Protein AF-A0A085LSE1-F1 (afdb_monomer)

pLDDT: mean 92.14, std 10.04, range [37.41, 98.69]

Secondary structure (DSSP, 8-state):
---HHHHHHHHSPPSEEEEEE-TTT--HHHHHHHHHHHHHHHHTTSSSPPPPEEE-SS-TTEEEEE-B-PPP-PPPSSEEEE-HHHHHHHTTT--B-GGGEEEESS---TT-EEEEEEESSS-PPTTB-S---SSEEEEEEEEESS-HHHHHSS--S-----S-SEEEEEESSB----TTTSTTTEEE--HHHHHHHHHH---TT-EEEEET-TT-HHHHHHHHHTTT-SEEEEEES-HHHHHHHHHHHHHHT-SSEEEEE--GGGHHHH--TTS-TT-EEEEEEE-----TT-SS---PPPHHHHHHHHHHHHHH----EEEEEEEEEE-S---TTTTHHHHHHHHHH-TT------

Sequence (358 aa):
MPSSNCSCIMKMPPLYSTIRVNTLKLNMMEAKQRMEDILAKAYETRDHVVPAVSFHDKLKDVLVISGSGPFDLEKQPVEVYVDIKCGKSVLRGADVYPSGLIGSSRSFHEGQNVSVFVDLDRSCRLGWKKLYTGRKMFLGNGVCGVNRNDIFRAAPKQKTYDSPGVRMTACVWNQPKLYGLIEDWGFPQNLPSILCGHVLSPQPGECILDLCAAPGGKSTHIACLMGDEGRVISVDDSLSRITQLRQNIAKLSLKSVEVFRADVVNLATRGPPSFPRSGFDRVLLDAPCSGLGQRPLLFKPDEKTVSSFPSLQKKLFRSLLKPNGVLVYSTCTLNVAENEGLINWALKEYPELALVEQ

Radius of gyration: 22.07 Å; Cα contacts (8 Å, |Δi|>4): 712; chains: 1; bounding box: 55×46×60 Å

Structure (mmCIF, N/CA/C/O backbone):
data_AF-A0A085LSE1-F1
#
_entry.id   AF-A0A085LSE1-F1
#
loop_
_atom_site.group_PDB
_atom_site.id
_atom_site.type_symbol
_atom_site.label_atom_id
_atom_site.label_alt_id
_atom_site.label_comp_id
_atom_site.label_asym_id
_atom_site.label_entity_id
_atom_site.label_seq_id
_atom_site.pdbx_PDB_ins_code
_atom_site.Cartn_x
_atom_site.Cartn_y
_atom_site.Cartn_z
_atom_site.occupancy
_atom_site.B_iso_or_equiv
_atom_site.auth_seq_id
_atom_site.auth_comp_id
_atom_site.auth_asym_id
_atom_site.auth_atom_id
_atom_site.pdbx_PDB_model_num
ATOM 1 N N . MET A 1 1 ? -14.232 25.096 -8.999 1.00 42.50 1 MET A N 1
ATOM 2 C CA . MET A 1 1 ? -15.000 24.050 -8.285 1.00 42.50 1 MET A CA 1
ATOM 3 C C . MET A 1 1 ? -14.870 22.767 -9.091 1.00 42.50 1 MET A C 1
ATOM 5 O O . MET A 1 1 ? -15.249 22.793 -10.252 1.00 42.50 1 MET A O 1
ATOM 9 N N . PRO A 1 2 ? -14.121 21.777 -8.573 1.00 37.41 2 PRO A N 1
ATOM 10 C CA . PRO A 1 2 ? -14.705 20.662 -7.820 1.00 37.41 2 PRO A CA 1
ATOM 11 C C . PRO A 1 2 ? -13.888 20.387 -6.541 1.00 37.41 2 PRO A C 1
ATOM 13 O O . PRO A 1 2 ? -13.087 19.462 -6.475 1.00 37.41 2 PRO A O 1
ATOM 16 N N . SER A 1 3 ? -14.018 21.234 -5.518 1.00 40.66 3 SER A N 1
ATOM 17 C CA . SER A 1 3 ? -13.143 21.181 -4.331 1.00 40.66 3 SER A CA 1
ATOM 18 C C . SER A 1 3 ? -13.807 20.619 -3.068 1.00 40.66 3 SER A C 1
ATOM 20 O O . SER A 1 3 ? -13.094 20.259 -2.131 1.00 40.66 3 SER A O 1
ATOM 22 N N . SER A 1 4 ? -15.137 20.472 -3.027 1.00 46.19 4 SER A N 1
ATOM 23 C CA . SER A 1 4 ? -15.846 19.930 -1.855 1.00 46.19 4 SER A CA 1
ATOM 24 C C . SER A 1 4 ? -15.864 18.394 -1.814 1.00 46.19 4 SER A C 1
ATOM 26 O O . SER A 1 4 ? -15.582 17.815 -0.767 1.00 46.19 4 SER A O 1
ATOM 28 N N . ASN A 1 5 ? -16.096 17.714 -2.944 1.00 60.22 5 ASN A N 1
ATOM 29 C CA . ASN A 1 5 ? -16.265 16.251 -2.962 1.00 60.22 5 ASN A CA 1
ATOM 30 C C . ASN A 1 5 ? -14.955 15.468 -2.801 1.00 60.22 5 ASN A C 1
ATOM 32 O O . ASN A 1 5 ? -14.913 14.480 -2.066 1.00 60.22 5 ASN A O 1
ATOM 36 N N . CYS A 1 6 ? -13.865 15.917 -3.431 1.00 61.81 6 CYS A N 1
ATOM 37 C CA . CYS A 1 6 ? -12.602 15.175 -3.405 1.00 61.81 6 CYS A CA 1
ATOM 38 C C . CYS A 1 6 ? -12.017 15.116 -1.981 1.00 61.81 6 CYS A C 1
ATOM 40 O O . CYS A 1 6 ? -11.635 14.055 -1.495 1.00 61.81 6 CYS A O 1
ATOM 42 N N . SER A 1 7 ? -12.061 16.233 -1.244 1.00 73.38 7 SER A N 1
ATOM 43 C CA . SER A 1 7 ? -11.570 16.315 0.141 1.00 73.38 7 SER A CA 1
ATOM 44 C C . SER A 1 7 ? -12.292 15.353 1.098 1.00 73.38 7 SER A C 1
ATOM 46 O O . SER A 1 7 ? -11.663 14.781 1.990 1.00 73.38 7 SER A O 1
ATOM 48 N N . CYS A 1 8 ? -13.599 15.144 0.909 1.00 79.81 8 CYS A N 1
ATOM 49 C CA . CYS A 1 8 ? -14.386 14.208 1.713 1.00 79.81 8 CYS A CA 1
ATOM 50 C C . CYS A 1 8 ? -14.048 12.748 1.385 1.00 79.81 8 CYS A C 1
ATOM 52 O O . CYS A 1 8 ? -13.785 11.972 2.303 1.00 79.81 8 CYS A O 1
ATOM 54 N N . ILE A 1 9 ? -13.960 12.395 0.098 1.00 87.00 9 ILE A N 1
ATOM 55 C CA . ILE A 1 9 ? -13.604 11.038 -0.358 1.00 87.00 9 ILE A CA 1
ATOM 56 C C . ILE A 1 9 ? -12.211 10.635 0.132 1.00 87.00 9 ILE A C 1
ATOM 58 O O . ILE A 1 9 ? -11.995 9.488 0.527 1.00 87.00 9 ILE A O 1
ATOM 62 N N . MET A 1 10 ? -11.265 11.578 0.157 1.00 90.31 10 MET A N 1
ATOM 63 C CA . MET A 1 10 ? -9.903 11.302 0.606 1.00 90.31 10 MET A CA 1
ATOM 64 C C . MET A 1 10 ? -9.841 10.851 2.065 1.00 90.31 10 MET A C 1
ATOM 66 O O . MET A 1 10 ? -8.993 10.030 2.399 1.00 90.31 10 MET A O 1
ATOM 70 N N . LYS A 1 11 ? -10.741 11.329 2.932 1.00 89.75 11 LYS A N 1
ATOM 71 C CA . LYS A 1 11 ? -10.801 10.923 4.348 1.00 89.75 11 LYS A CA 1
ATOM 72 C C . LYS A 1 11 ? -11.357 9.512 4.543 1.00 89.75 11 LYS A C 1
ATOM 74 O O . LYS A 1 11 ? -11.137 8.923 5.597 1.00 89.75 11 LYS A O 1
ATOM 79 N N . MET A 1 12 ? -12.057 8.978 3.546 1.00 92.69 12 MET A N 1
ATOM 80 C CA . MET A 1 12 ? -12.670 7.654 3.590 1.00 92.69 12 MET A CA 1
ATOM 81 C C . MET A 1 12 ? -11.679 6.587 3.103 1.00 92.69 12 MET A C 1
ATOM 83 O O . MET A 1 12 ? -10.896 6.850 2.176 1.00 92.69 12 MET A O 1
ATOM 87 N N . PRO A 1 13 ? -11.701 5.370 3.679 1.00 95.12 13 PRO A N 1
ATOM 88 C CA . PRO A 1 13 ? -10.951 4.261 3.109 1.00 95.12 13 PRO A CA 1
ATOM 89 C C . PRO A 1 13 ? -11.461 3.946 1.689 1.00 95.12 13 PRO A C 1
ATOM 91 O O . PRO A 1 13 ? -12.589 4.301 1.332 1.00 95.12 13 PRO A O 1
ATOM 94 N N . PRO A 1 14 ? -10.642 3.324 0.829 1.00 94.81 14 PRO A N 1
ATOM 95 C CA . PRO A 1 14 ? -11.137 2.733 -0.408 1.00 94.81 14 PRO A CA 1
ATOM 96 C C . PRO A 1 14 ? -12.217 1.693 -0.107 1.00 94.81 14 PRO A C 1
ATOM 98 O O . PRO A 1 14 ? -12.082 0.938 0.851 1.00 94.81 14 PRO A O 1
ATOM 101 N N . LEU A 1 15 ? -13.263 1.641 -0.934 1.00 93.75 15 LEU A N 1
ATOM 102 C CA . LEU A 1 15 ? -14.303 0.617 -0.803 1.00 93.75 15 LEU A CA 1
ATOM 103 C C . LEU A 1 15 ? -13.760 -0.777 -1.100 1.00 93.75 15 LEU A C 1
ATOM 105 O O . LEU A 1 15 ? -14.212 -1.734 -0.495 1.00 93.75 15 LEU A O 1
ATOM 109 N N . TYR A 1 16 ? -12.764 -0.886 -1.974 1.00 96.25 16 TYR A N 1
ATOM 110 C CA . TYR A 1 16 ? -12.151 -2.155 -2.331 1.00 96.25 16 TYR A CA 1
ATOM 111 C C . TYR A 1 16 ? -10.753 -2.257 -1.739 1.00 96.25 16 TYR A C 1
ATOM 113 O O . TYR A 1 16 ? -9.917 -1.365 -1.918 1.00 96.25 16 TYR A O 1
ATOM 121 N N . SER A 1 17 ? -10.505 -3.365 -1.055 1.00 96.62 17 SER A N 1
ATOM 122 C CA . SER A 1 17 ? -9.170 -3.775 -0.642 1.00 96.62 17 SER A CA 1
ATOM 123 C C . SER A 1 17 ? -8.636 -4.802 -1.631 1.00 96.62 17 SER A C 1
ATOM 125 O O . SER A 1 17 ? -9.382 -5.648 -2.116 1.00 96.62 17 SER A O 1
ATOM 127 N N . THR A 1 18 ? -7.348 -4.723 -1.948 1.00 97.50 18 THR A N 1
ATOM 128 C CA . THR A 1 18 ? -6.723 -5.587 -2.953 1.00 97.50 18 THR A CA 1
ATOM 129 C C . THR A 1 18 ? -5.555 -6.363 -2.369 1.00 97.50 18 THR A C 1
ATOM 131 O O . THR A 1 18 ? -4.763 -5.837 -1.580 1.00 97.50 18 THR A O 1
ATOM 134 N N . ILE A 1 19 ? -5.458 -7.623 -2.776 1.00 97.25 19 ILE A N 1
ATOM 135 C CA . ILE A 1 19 ? -4.360 -8.526 -2.447 1.00 97.25 19 ILE A CA 1
ATOM 136 C C . ILE A 1 19 ? -3.669 -8.883 -3.749 1.00 97.25 19 ILE A C 1
ATOM 138 O O . ILE A 1 19 ? -4.320 -9.319 -4.698 1.00 97.25 19 ILE A O 1
ATOM 142 N N . ARG A 1 20 ? -2.347 -8.740 -3.767 1.00 97.50 20 ARG A N 1
ATOM 143 C CA . ARG A 1 20 ? -1.514 -9.369 -4.782 1.00 97.50 20 ARG A CA 1
ATOM 144 C C . ARG A 1 20 ? -1.196 -10.793 -4.342 1.00 97.50 20 ARG A C 1
ATOM 146 O O . ARG A 1 20 ? -0.626 -10.981 -3.269 1.00 97.50 20 ARG A O 1
ATOM 153 N N . VAL A 1 21 ? -1.542 -11.776 -5.160 1.00 97.62 21 VAL A N 1
ATOM 154 C CA . VAL A 1 21 ? -1.252 -13.190 -4.903 1.00 97.62 21 VAL A CA 1
ATOM 155 C C . VAL A 1 21 ? 0.165 -13.512 -5.376 1.00 97.62 21 VAL A C 1
ATOM 157 O O . VAL A 1 21 ? 0.586 -13.084 -6.449 1.00 97.62 21 VAL A O 1
ATOM 160 N N . ASN A 1 22 ? 0.921 -14.263 -4.576 1.00 95.75 22 ASN A N 1
ATOM 161 C CA . ASN A 1 22 ? 2.188 -14.840 -5.007 1.00 95.75 22 ASN A CA 1
ATOM 162 C C . ASN A 1 22 ? 1.911 -16.107 -5.824 1.00 95.75 22 ASN A C 1
ATOM 164 O O . ASN A 1 22 ? 1.867 -17.218 -5.289 1.00 95.75 22 ASN A O 1
ATOM 168 N N . THR A 1 23 ? 1.731 -15.924 -7.129 1.00 94.19 23 THR A N 1
ATOM 169 C CA . THR A 1 23 ? 1.390 -16.993 -8.078 1.00 94.19 23 THR A CA 1
ATOM 170 C C . THR A 1 23 ? 2.476 -18.062 -8.227 1.00 94.19 23 THR A C 1
ATOM 172 O O . THR A 1 23 ? 2.190 -19.129 -8.759 1.00 94.19 23 THR A O 1
ATOM 175 N N . LEU A 1 24 ? 3.688 -17.833 -7.702 1.00 94.56 24 LEU A N 1
ATOM 176 C CA . LEU A 1 24 ? 4.747 -18.849 -7.618 1.00 94.56 24 LEU A CA 1
ATOM 177 C C . LEU A 1 24 ? 4.481 -19.904 -6.535 1.00 94.56 24 LEU A C 1
ATOM 179 O O . LEU A 1 24 ? 5.072 -20.980 -6.565 1.00 94.56 24 LEU A O 1
ATOM 183 N N . LYS A 1 25 ? 3.629 -19.590 -5.551 1.00 92.50 25 LYS A N 1
ATOM 184 C CA . LYS A 1 25 ? 3.328 -20.467 -4.408 1.00 92.50 25 LYS A CA 1
ATOM 185 C C . LYS A 1 25 ? 1.905 -21.001 -4.406 1.00 92.50 25 LYS A C 1
ATOM 187 O O . LYS A 1 25 ? 1.678 -22.092 -3.892 1.00 92.50 25 LYS A O 1
ATOM 192 N N . LEU A 1 26 ? 0.952 -20.210 -4.892 1.00 95.06 26 LEU A N 1
ATOM 193 C CA . LEU A 1 26 ? -0.468 -20.511 -4.764 1.00 95.06 26 LEU A CA 1
ATOM 194 C C . LEU A 1 26 ? -1.217 -20.070 -6.019 1.00 95.06 26 LEU A C 1
ATOM 196 O O . LEU A 1 26 ? -1.050 -18.939 -6.477 1.00 95.06 26 LEU A O 1
ATOM 200 N N . ASN A 1 27 ? -2.060 -20.945 -6.568 1.00 96.62 27 ASN A N 1
ATOM 201 C CA . ASN A 1 27 ? -2.911 -20.558 -7.689 1.00 96.62 27 ASN A CA 1
ATOM 202 C C . ASN A 1 27 ? -4.076 -19.669 -7.218 1.00 96.62 27 ASN A C 1
ATOM 204 O O . ASN A 1 27 ? -4.441 -19.645 -6.042 1.00 96.62 27 ASN A O 1
ATOM 208 N N . MET A 1 28 ? -4.676 -18.930 -8.153 1.00 97.62 28 MET A N 1
ATOM 209 C CA . MET A 1 28 ? -5.692 -17.923 -7.835 1.00 97.62 28 MET A CA 1
ATOM 210 C C . MET A 1 28 ? -6.968 -18.506 -7.217 1.00 97.62 28 MET A C 1
ATOM 212 O O . MET A 1 28 ? -7.553 -17.875 -6.338 1.00 97.62 28 MET A O 1
ATOM 216 N N . MET A 1 29 ? -7.394 -19.701 -7.639 1.00 97.88 29 MET A N 1
ATOM 217 C CA . MET A 1 29 ? -8.592 -20.350 -7.095 1.00 97.88 29 MET A CA 1
ATOM 218 C C . MET A 1 29 ? -8.385 -20.747 -5.633 1.00 97.88 29 MET A C 1
ATOM 220 O O . MET A 1 29 ? -9.218 -20.436 -4.783 1.00 97.88 29 MET A O 1
ATOM 224 N N . GLU A 1 30 ? -7.242 -21.360 -5.324 1.00 97.62 30 GLU A N 1
ATOM 225 C CA . GLU A 1 30 ? -6.860 -21.696 -3.952 1.00 97.62 30 GLU A CA 1
ATOM 226 C C . GLU A 1 30 ? -6.665 -20.445 -3.090 1.00 97.62 30 GLU A C 1
ATOM 228 O O . GLU A 1 30 ? -7.113 -20.415 -1.946 1.00 97.62 30 GLU A O 1
ATOM 233 N N . ALA A 1 31 ? -6.044 -19.393 -3.632 1.00 97.69 31 ALA A N 1
ATOM 234 C CA . ALA A 1 31 ? -5.878 -18.120 -2.935 1.00 97.69 31 ALA A CA 1
ATOM 235 C C . ALA A 1 31 ? -7.226 -17.490 -2.567 1.00 97.69 31 ALA A C 1
ATOM 237 O O . ALA A 1 31 ? -7.403 -17.022 -1.441 1.00 97.69 31 ALA A O 1
ATOM 238 N N . LYS A 1 32 ? -8.193 -17.516 -3.495 1.00 98.19 32 LYS A N 1
ATOM 239 C CA . LYS A 1 32 ? -9.556 -17.045 -3.242 1.00 98.19 32 LYS A CA 1
ATOM 240 C C . LYS A 1 32 ? -10.209 -17.846 -2.115 1.00 98.19 32 LYS A C 1
ATOM 242 O O . LYS A 1 32 ? -10.663 -17.231 -1.154 1.00 98.19 32 LYS A O 1
ATOM 247 N N . GLN A 1 33 ? -10.187 -19.179 -2.195 1.00 98.06 33 GLN A N 1
ATOM 248 C CA . GLN A 1 33 ? -10.792 -20.041 -1.174 1.00 98.06 33 GLN A CA 1
ATOM 249 C C . GLN A 1 33 ? -10.176 -19.800 0.211 1.00 98.06 33 GLN A C 1
ATOM 251 O O . GLN A 1 33 ? -10.898 -19.569 1.176 1.00 98.06 33 GLN A O 1
ATOM 256 N N . ARG A 1 34 ? -8.839 -19.759 0.310 1.00 97.19 34 ARG A N 1
ATOM 257 C CA . ARG A 1 34 ? -8.156 -19.476 1.584 1.00 97.19 34 ARG A CA 1
ATOM 258 C C . ARG A 1 34 ? -8.543 -18.116 2.152 1.00 97.19 34 ARG A C 1
ATOM 260 O O . ARG A 1 34 ? -8.710 -17.984 3.362 1.00 97.19 34 ARG A O 1
ATOM 267 N N . MET A 1 35 ? -8.671 -17.099 1.301 1.00 97.31 35 MET A N 1
ATOM 268 C CA . MET A 1 35 ? -9.091 -15.776 1.749 1.00 97.31 35 MET A CA 1
ATOM 269 C C . MET A 1 35 ? -10.534 -15.785 2.261 1.00 97.31 35 MET A C 1
ATOM 271 O O . MET A 1 35 ? -10.811 -15.167 3.286 1.00 97.31 35 MET A O 1
ATOM 275 N N . GLU A 1 36 ? -11.440 -16.493 1.588 1.00 97.81 36 GLU A N 1
ATOM 276 C CA . GLU A 1 36 ? -12.826 -16.661 2.037 1.00 97.81 36 GLU A CA 1
ATOM 277 C C . GLU A 1 36 ? -12.888 -17.341 3.411 1.00 97.81 36 GLU A C 1
ATOM 279 O O . GLU A 1 36 ? -13.563 -16.827 4.303 1.00 97.81 36 GLU A O 1
ATOM 284 N N . ASP A 1 37 ? -12.101 -18.397 3.636 1.00 96.94 37 ASP A N 1
ATOM 285 C CA . ASP A 1 37 ? -12.024 -19.091 4.929 1.00 96.94 37 ASP A CA 1
ATOM 286 C C . ASP A 1 37 ? -11.463 -18.182 6.042 1.00 96.94 37 ASP A C 1
ATOM 288 O O . ASP A 1 37 ? -11.985 -18.138 7.162 1.00 96.94 37 ASP A O 1
ATOM 292 N N . ILE A 1 38 ? -10.412 -17.407 5.736 1.00 95.69 38 ILE A N 1
ATOM 293 C CA . ILE A 1 38 ? -9.827 -16.425 6.664 1.00 95.69 38 ILE A CA 1
ATOM 294 C C . ILE A 1 38 ? -10.863 -15.365 7.053 1.00 95.69 38 ILE A C 1
ATOM 296 O O . ILE A 1 38 ? -10.966 -15.013 8.233 1.00 95.69 38 ILE A O 1
ATOM 300 N N . LEU A 1 39 ? -11.622 -14.843 6.084 1.00 95.88 39 LEU A N 1
ATOM 301 C CA . LEU A 1 39 ? -12.662 -13.852 6.349 1.00 95.88 39 LEU A CA 1
ATOM 302 C C . LEU A 1 39 ? -13.813 -14.459 7.148 1.00 95.88 39 LEU A C 1
ATOM 304 O O . LEU A 1 39 ? -14.215 -13.854 8.135 1.00 95.88 39 LEU A O 1
ATOM 308 N N . ALA A 1 40 ? -14.293 -15.654 6.800 1.00 95.88 40 ALA A N 1
ATOM 309 C CA . ALA A 1 40 ? -15.357 -16.323 7.546 1.00 95.88 40 ALA A CA 1
ATOM 310 C C . ALA A 1 40 ? -15.004 -16.426 9.039 1.00 95.88 40 ALA A C 1
ATOM 312 O O . ALA A 1 40 ? -15.763 -15.962 9.890 1.00 95.88 40 ALA A O 1
ATOM 313 N N . LYS A 1 41 ? -13.788 -16.894 9.350 1.00 94.25 41 LYS A N 1
ATOM 314 C CA . LYS A 1 41 ? -13.295 -16.998 10.729 1.00 94.25 41 LYS A CA 1
ATOM 315 C C . LYS A 1 41 ? -13.119 -15.639 11.409 1.00 94.25 41 LYS A C 1
ATOM 317 O O . LYS A 1 41 ? -13.476 -15.464 12.571 1.00 94.25 41 LYS A O 1
ATOM 322 N N . ALA A 1 42 ? -12.543 -14.655 10.717 1.00 90.94 42 ALA A N 1
ATOM 323 C CA . ALA A 1 42 ? -12.333 -13.326 11.294 1.00 90.94 42 ALA A CA 1
ATOM 324 C C . ALA A 1 42 ? -13.660 -12.639 11.668 1.00 90.94 42 ALA A C 1
ATOM 326 O O . ALA A 1 42 ? -13.706 -11.867 12.632 1.00 90.94 42 ALA A O 1
ATOM 327 N N . TYR A 1 43 ? -14.727 -12.932 10.923 1.00 94.06 43 TYR A N 1
ATOM 328 C CA . TYR A 1 43 ? -16.041 -12.324 11.090 1.00 94.06 43 TYR A CA 1
ATOM 329 C C . TYR A 1 43 ? -16.945 -13.040 12.101 1.00 94.06 43 TYR A C 1
ATOM 331 O O . TYR A 1 43 ? -17.935 -12.450 12.508 1.00 94.06 43 TYR A O 1
ATOM 339 N N . GLU A 1 44 ? -16.554 -14.198 12.647 1.00 93.69 44 GLU A N 1
ATOM 340 C CA . GLU A 1 44 ? -17.216 -14.801 13.826 1.00 93.69 44 GLU A CA 1
ATOM 341 C C . GLU A 1 44 ? -17.264 -13.843 15.030 1.00 93.69 44 GLU A C 1
ATOM 343 O O . GLU A 1 44 ? -18.136 -13.936 15.889 1.00 93.69 44 GLU A O 1
ATOM 348 N N . THR A 1 45 ? -16.306 -12.913 15.098 1.00 88.19 45 THR A N 1
ATOM 349 C CA . THR A 1 45 ? -16.188 -11.919 16.177 1.00 88.19 45 THR A CA 1
ATOM 350 C C . THR A 1 45 ? -16.534 -10.495 15.738 1.00 88.19 45 THR A C 1
ATOM 352 O O . THR A 1 45 ? -16.380 -9.563 16.531 1.00 88.19 45 THR A O 1
ATOM 355 N N . ARG A 1 46 ? -16.969 -10.301 14.485 1.00 92.62 46 ARG A N 1
ATOM 356 C CA . ARG A 1 46 ? -17.340 -8.988 13.945 1.00 92.62 46 ARG A CA 1
ATOM 357 C C . ARG A 1 46 ? -18.832 -8.919 13.689 1.00 92.62 46 ARG A C 1
ATOM 359 O O . ARG A 1 46 ? -19.403 -9.790 13.053 1.00 92.62 46 ARG A O 1
ATOM 366 N N . ASP A 1 47 ? -19.426 -7.816 14.109 1.00 93.69 47 ASP A N 1
ATOM 367 C CA . ASP A 1 47 ? -20.819 -7.486 13.837 1.00 93.69 47 ASP A CA 1
ATOM 368 C C . ASP A 1 47 ? -20.938 -6.819 12.461 1.00 93.69 47 ASP A C 1
ATOM 370 O O . ASP A 1 47 ? -21.202 -5.625 12.331 1.00 93.69 47 ASP A O 1
ATOM 374 N N . HIS A 1 48 ? -20.576 -7.580 11.427 1.00 95.62 48 HIS A N 1
ATOM 375 C CA . HIS A 1 48 ? -20.539 -7.137 10.038 1.00 95.62 48 HIS A CA 1
ATOM 376 C C . HIS A 1 48 ? -20.785 -8.304 9.090 1.00 95.62 48 HIS A C 1
ATOM 378 O O . HIS A 1 48 ? -20.424 -9.443 9.372 1.00 95.62 48 HIS A O 1
ATOM 384 N N . VAL A 1 49 ? -21.317 -8.005 7.906 1.00 95.06 49 VAL A N 1
ATOM 385 C CA . VAL A 1 49 ? -21.387 -8.987 6.816 1.00 95.06 49 VAL A CA 1
ATOM 386 C C . VAL A 1 49 ? -19.977 -9.292 6.307 1.00 95.06 49 VAL A C 1
ATOM 388 O O . VAL A 1 49 ? -19.158 -8.379 6.141 1.00 95.06 49 VAL A O 1
ATOM 391 N N . VAL A 1 50 ? -19.709 -10.572 6.039 1.00 96.94 50 VAL A N 1
ATOM 392 C CA . VAL A 1 50 ? -18.443 -11.038 5.462 1.00 96.94 50 VAL A CA 1
ATOM 393 C C . VAL A 1 50 ? -18.244 -10.411 4.070 1.00 96.94 50 VAL A C 1
ATOM 395 O O . VAL A 1 50 ? -19.115 -10.554 3.211 1.00 96.94 50 VAL A O 1
ATOM 398 N N . PRO A 1 51 ? -17.124 -9.709 3.817 1.00 96.62 51 PRO A N 1
ATOM 399 C CA . PRO A 1 51 ? -16.792 -9.156 2.510 1.00 96.62 51 PRO A CA 1
ATOM 400 C C . PRO A 1 51 ? -16.705 -10.228 1.424 1.00 96.62 51 PRO A C 1
ATOM 402 O O . PRO A 1 51 ? -16.089 -11.272 1.633 1.00 96.62 51 PRO A O 1
ATOM 405 N N . ALA A 1 52 ? -17.240 -9.939 0.238 1.00 97.38 52 ALA A N 1
ATOM 406 C CA . ALA A 1 52 ? -17.078 -10.816 -0.913 1.00 97.38 52 ALA A CA 1
ATOM 407 C C . ALA A 1 52 ? -15.644 -10.742 -1.456 1.00 97.38 52 ALA A C 1
ATOM 409 O O . ALA A 1 52 ? -15.058 -9.657 -1.545 1.00 97.38 52 ALA A O 1
ATOM 410 N N . VAL A 1 53 ? -15.103 -11.897 -1.853 1.00 98.38 53 VAL A N 1
ATOM 411 C CA . VAL A 1 53 ? -13.807 -12.023 -2.528 1.00 98.38 53 VAL A CA 1
ATOM 412 C C . VAL A 1 53 ? -14.054 -12.320 -4.003 1.00 98.38 53 VAL A C 1
ATOM 414 O O . VAL A 1 53 ? -14.799 -13.230 -4.355 1.00 98.38 53 VAL A O 1
ATOM 417 N N . SER A 1 54 ? -13.416 -11.557 -4.880 1.00 98.31 54 SER A N 1
ATOM 418 C CA . SER A 1 54 ? -13.545 -11.686 -6.332 1.00 98.31 54 SER A CA 1
ATOM 419 C C . SER A 1 54 ? -12.182 -11.585 -7.008 1.00 98.31 54 SER A C 1
ATOM 421 O O . SER A 1 54 ? -11.216 -11.095 -6.419 1.00 98.31 54 SER A O 1
ATOM 423 N N . PHE A 1 55 ? -12.092 -12.069 -8.241 1.00 98.44 55 PHE A N 1
ATOM 424 C CA . PHE A 1 55 ? -10.926 -11.835 -9.086 1.00 98.44 55 PHE A CA 1
ATOM 425 C C . PHE A 1 55 ? -11.000 -10.436 -9.684 1.00 98.44 55 PHE A C 1
ATOM 427 O O . PHE A 1 55 ? -12.086 -9.924 -9.946 1.00 98.44 55 PHE A O 1
ATOM 434 N N . HIS A 1 56 ? -9.849 -9.823 -9.922 1.00 98.19 56 HIS A N 1
ATOM 435 C CA . HIS A 1 56 ? -9.810 -8.629 -10.749 1.00 98.19 56 HIS A CA 1
ATOM 436 C C . HIS A 1 56 ? -9.983 -9.008 -12.231 1.00 98.19 56 HIS A C 1
ATOM 438 O O . HIS A 1 56 ? -9.309 -9.910 -12.718 1.00 98.19 56 HIS A O 1
ATOM 444 N N . ASP A 1 57 ? -10.800 -8.261 -12.978 1.00 95.38 57 ASP A N 1
ATOM 445 C CA . ASP A 1 57 ? -11.162 -8.607 -14.366 1.00 95.38 57 ASP A CA 1
ATOM 446 C C . ASP A 1 57 ? -9.964 -8.678 -15.330 1.00 95.38 57 ASP A C 1
ATOM 448 O O . ASP A 1 57 ? -9.915 -9.518 -16.224 1.00 95.38 57 ASP A O 1
ATOM 452 N N . LYS A 1 58 ? -8.995 -7.765 -15.167 1.00 95.88 58 LYS A N 1
ATOM 453 C CA . LYS A 1 58 ? -7.805 -7.659 -16.036 1.00 95.88 58 LYS A CA 1
ATOM 454 C C . LYS A 1 58 ? -6.504 -8.217 -15.442 1.00 95.88 58 LYS A C 1
ATOM 456 O O . LYS A 1 58 ? -5.738 -8.861 -16.154 1.00 95.88 58 LYS A O 1
ATOM 461 N N . LEU A 1 59 ? -6.218 -7.943 -14.167 1.00 96.81 59 LEU A N 1
ATOM 462 C CA . LEU A 1 59 ? -4.967 -8.339 -13.516 1.00 96.81 59 LEU A CA 1
ATOM 463 C C . LEU A 1 59 ? -5.094 -9.747 -12.927 1.00 96.81 59 LEU A C 1
ATOM 465 O O . LEU A 1 59 ? -5.822 -9.963 -11.960 1.00 96.81 59 LEU A O 1
ATOM 469 N N . LYS A 1 60 ? -4.367 -10.699 -13.515 1.00 95.81 60 LYS A N 1
ATOM 470 C CA . LYS A 1 60 ? -4.511 -12.139 -13.238 1.00 95.81 60 LYS A CA 1
ATOM 471 C C . LYS A 1 60 ? -3.988 -12.584 -11.870 1.00 95.81 60 LYS A C 1
ATOM 473 O O . LYS A 1 60 ? -4.252 -13.707 -11.469 1.00 95.81 60 LYS A O 1
ATOM 478 N N . ASP A 1 61 ? -3.252 -11.731 -11.170 1.00 97.94 61 ASP A N 1
ATOM 479 C CA . ASP A 1 61 ? -2.616 -11.989 -9.876 1.00 97.94 61 ASP A CA 1
ATOM 480 C C . ASP A 1 61 ? -3.265 -11.194 -8.727 1.00 97.94 61 ASP A C 1
ATOM 482 O O . ASP A 1 61 ? -2.666 -11.030 -7.660 1.00 97.94 61 ASP A O 1
ATOM 486 N N . VAL A 1 62 ? -4.487 -10.678 -8.927 1.00 98.56 62 VAL A N 1
ATOM 487 C CA . VAL A 1 62 ? -5.168 -9.802 -7.962 1.00 98.56 62 VAL A CA 1
ATOM 488 C C . VAL A 1 62 ? -6.498 -10.374 -7.491 1.00 98.56 62 VAL A C 1
ATOM 490 O O . VAL A 1 62 ? -7.390 -10.670 -8.287 1.00 98.56 62 VAL A O 1
ATOM 493 N N . LEU A 1 63 ? -6.651 -10.436 -6.166 1.00 98.50 63 LEU A N 1
ATOM 494 C CA . LEU A 1 63 ? -7.946 -10.587 -5.506 1.00 98.50 63 LEU A CA 1
ATOM 495 C C . LEU A 1 63 ? -8.462 -9.222 -5.048 1.00 98.50 63 LEU A C 1
ATOM 497 O O . LEU A 1 63 ? -7.714 -8.396 -4.514 1.00 98.50 63 LEU A O 1
ATOM 501 N N . VAL A 1 64 ? -9.761 -9.011 -5.228 1.00 98.38 64 VAL A N 1
ATOM 502 C CA . VAL A 1 64 ? -10.497 -7.812 -4.834 1.00 98.38 64 VAL A CA 1
ATOM 503 C C . VAL A 1 64 ? -11.506 -8.192 -3.759 1.00 98.38 64 VAL A C 1
ATOM 505 O O . VAL A 1 64 ? -12.312 -9.103 -3.943 1.00 98.38 64 VAL A O 1
ATOM 508 N N . ILE A 1 65 ? -11.467 -7.477 -2.636 1.00 97.94 65 ILE A N 1
ATOM 509 C CA . ILE A 1 65 ? -12.351 -7.688 -1.492 1.00 97.94 65 ILE A CA 1
ATOM 510 C C . ILE A 1 65 ? -13.224 -6.450 -1.303 1.00 97.94 65 ILE A C 1
ATOM 512 O O . ILE A 1 65 ? -12.706 -5.339 -1.136 1.00 97.94 65 ILE A O 1
ATOM 516 N N . SER A 1 66 ? -14.543 -6.637 -1.327 1.00 96.06 66 SER A N 1
ATOM 517 C CA . SER A 1 66 ? -15.521 -5.549 -1.226 1.00 96.06 66 SER A CA 1
ATOM 518 C C . SER A 1 66 ? -15.764 -5.139 0.227 1.00 96.06 66 SER A C 1
ATOM 520 O O . SER A 1 66 ? -16.416 -5.852 0.989 1.00 96.06 66 SER A O 1
ATOM 522 N N . GLY A 1 67 ? -15.282 -3.969 0.620 1.00 95.06 67 GLY A N 1
ATOM 523 C CA . GLY A 1 67 ? -15.673 -3.335 1.871 1.00 95.06 67 GLY A CA 1
ATOM 524 C C . GLY A 1 67 ? -17.030 -2.632 1.779 1.00 95.06 67 GLY A C 1
ATOM 525 O O . GLY A 1 67 ? -17.572 -2.407 0.698 1.00 95.06 67 GLY A O 1
ATOM 526 N N . SER A 1 68 ? -17.578 -2.264 2.935 1.00 95.94 68 SER A N 1
ATOM 527 C CA . SER A 1 68 ? -18.882 -1.596 3.057 1.00 95.94 68 SER A CA 1
ATOM 528 C C . SER A 1 68 ? -18.879 -0.500 4.130 1.00 95.94 68 SER A C 1
ATOM 530 O O . SER A 1 68 ? -17.921 -0.359 4.897 1.00 95.94 68 SER A O 1
ATOM 532 N N . GLY A 1 69 ? -19.934 0.315 4.148 1.00 93.81 69 GLY A N 1
ATOM 533 C CA . GLY A 1 69 ? -20.099 1.468 5.035 1.00 93.81 69 GLY A CA 1
ATOM 534 C C . GLY A 1 69 ? -20.304 2.787 4.269 1.00 93.81 69 GLY A C 1
ATOM 535 O O . GLY A 1 69 ? -20.340 2.783 3.036 1.00 93.81 69 GLY A O 1
ATOM 536 N N . PRO A 1 70 ? -20.431 3.922 4.977 1.00 95.62 70 PRO A N 1
ATOM 537 C CA . PRO A 1 70 ? -20.321 4.040 6.426 1.00 95.62 70 PRO A CA 1
ATOM 538 C C . PRO A 1 70 ? -21.563 3.487 7.144 1.00 95.62 70 PRO A C 1
ATOM 540 O O . PRO A 1 70 ? -22.681 3.678 6.676 1.00 95.62 70 PRO A O 1
ATOM 543 N N . PHE A 1 71 ? -21.367 2.827 8.284 1.00 96.56 71 PHE A N 1
ATOM 544 C CA . PHE A 1 71 ? -22.444 2.370 9.165 1.00 96.56 71 PHE A CA 1
ATOM 545 C C . PHE A 1 71 ? -22.694 3.384 10.282 1.00 96.56 71 PHE A C 1
ATOM 547 O O . PHE A 1 71 ? -21.741 3.940 10.839 1.00 96.56 71 PHE A O 1
ATOM 554 N N . ASP A 1 72 ? -23.965 3.602 10.620 1.00 96.25 72 ASP A N 1
ATOM 555 C CA . ASP A 1 72 ? -24.348 4.348 11.817 1.00 96.25 72 ASP A CA 1
ATOM 556 C C . ASP A 1 72 ? -24.397 3.383 13.004 1.00 96.25 72 ASP A C 1
ATOM 558 O O . ASP A 1 72 ? -25.124 2.392 12.974 1.00 96.25 72 ASP A O 1
ATOM 562 N N . LEU A 1 73 ? -23.559 3.624 14.012 1.00 97.12 73 LEU A N 1
ATOM 563 C CA . LEU A 1 73 ? -23.372 2.718 15.145 1.00 97.12 73 LEU A CA 1
ATOM 564 C C . LEU A 1 73 ? -23.571 3.479 16.451 1.00 97.12 73 LEU A C 1
ATOM 566 O O . LEU A 1 73 ? -23.024 4.572 16.644 1.00 97.12 73 LEU A O 1
ATOM 570 N N . GLU A 1 74 ? -24.281 2.857 17.388 1.00 97.44 74 GLU A N 1
ATOM 571 C CA . GLU A 1 74 ? -24.453 3.404 18.727 1.00 97.44 74 GLU A CA 1
ATOM 572 C C . GLU A 1 74 ? -23.122 3.395 19.492 1.00 97.44 74 GLU A C 1
ATOM 574 O O . GLU A 1 74 ? -22.402 2.393 19.544 1.00 97.44 74 GLU A O 1
ATOM 579 N N . LYS A 1 75 ? -22.765 4.538 20.082 1.00 98.00 75 LYS A N 1
ATOM 580 C CA . LYS A 1 75 ? -21.502 4.704 20.810 1.00 98.00 75 LYS A CA 1
ATOM 581 C C . LYS A 1 75 ? -21.615 4.162 22.229 1.00 98.00 75 LYS A C 1
ATOM 583 O O . LYS A 1 75 ? -22.619 4.340 22.907 1.00 98.00 75 LYS A O 1
ATOM 588 N N . GLN A 1 76 ? -20.523 3.590 22.705 1.00 97.50 76 GLN A N 1
ATOM 589 C CA . GLN A 1 76 ? -20.365 3.107 24.065 1.00 97.50 76 GLN A CA 1
ATOM 590 C C . GLN A 1 76 ? -20.015 4.260 25.026 1.00 97.50 76 GLN A C 1
ATOM 592 O O . GLN A 1 76 ? -19.355 5.223 24.626 1.00 97.50 76 GLN A O 1
ATOM 597 N N . PRO A 1 77 ? -20.368 4.156 26.323 1.00 95.56 77 PRO A N 1
ATOM 598 C CA . PRO A 1 77 ? -20.081 5.202 27.313 1.00 95.56 77 PRO A CA 1
ATOM 599 C C . PRO A 1 77 ? -18.587 5.472 27.547 1.00 95.56 77 PRO A C 1
ATOM 601 O O . PRO A 1 77 ? -18.205 6.548 28.019 1.00 95.56 77 PRO A O 1
ATOM 604 N N . VAL A 1 78 ? -17.733 4.481 27.276 1.00 97.50 78 VAL A N 1
ATOM 605 C CA . VAL A 1 78 ? -16.279 4.597 27.415 1.00 97.50 78 VAL A CA 1
ATOM 606 C C . VAL A 1 78 ? -15.652 4.779 26.043 1.00 97.50 78 VAL A C 1
ATOM 608 O O . VAL A 1 78 ? -15.793 3.938 25.158 1.00 97.50 78 VAL A O 1
ATOM 611 N N . GLU A 1 79 ? -14.921 5.881 25.891 1.00 97.81 79 GLU A N 1
ATOM 612 C CA . GLU A 1 79 ? -14.201 6.209 24.670 1.00 97.81 79 GLU A CA 1
ATOM 613 C C . GLU A 1 79 ? -12.718 5.895 24.842 1.00 97.81 79 GLU A C 1
ATOM 615 O O . GLU A 1 79 ? -12.126 6.204 25.879 1.00 97.81 79 GLU A O 1
ATOM 620 N N . VAL A 1 80 ? -12.104 5.346 23.804 1.00 97.81 80 VAL A N 1
ATOM 621 C CA . VAL A 1 80 ? -10.671 5.092 23.700 1.00 97.81 80 VAL A CA 1
ATOM 622 C C . VAL A 1 80 ? -10.112 5.911 22.542 1.00 97.81 80 VAL A C 1
ATOM 624 O O . VAL A 1 80 ? -10.705 5.956 21.467 1.00 97.81 80 VAL A O 1
ATOM 627 N N . TYR A 1 81 ? -8.971 6.563 22.758 1.00 97.69 81 TYR A N 1
ATOM 628 C CA . TYR A 1 81 ? -8.343 7.453 21.783 1.00 97.69 81 TYR A CA 1
ATOM 629 C C . TYR A 1 81 ? -7.080 6.830 21.205 1.00 97.69 81 TYR A C 1
ATOM 631 O O . TYR A 1 81 ? -6.212 6.367 21.952 1.00 97.69 81 TYR A O 1
ATOM 639 N N . VAL A 1 82 ? -6.962 6.882 19.882 1.00 97.44 82 VAL A N 1
ATOM 640 C CA . VAL A 1 82 ? -5.808 6.385 19.129 1.00 97.44 82 VAL A CA 1
ATOM 641 C C . VAL A 1 82 ? -5.147 7.490 18.319 1.00 97.44 82 VAL A C 1
ATOM 643 O O . VAL A 1 82 ? -5.773 8.503 17.996 1.00 97.44 82 VAL A O 1
ATOM 646 N N . ASP A 1 83 ? -3.879 7.289 17.967 1.00 95.06 83 ASP A N 1
ATOM 647 C CA . ASP A 1 83 ? -3.170 8.209 17.079 1.00 95.06 83 ASP A CA 1
ATOM 648 C C . ASP A 1 83 ? -3.655 8.111 15.623 1.00 95.06 83 ASP A C 1
ATOM 650 O O . ASP A 1 83 ? -4.396 7.207 15.227 1.00 95.06 83 ASP A O 1
ATOM 654 N N . ILE A 1 84 ? -3.215 9.060 14.794 1.00 94.56 84 ILE A N 1
ATOM 655 C CA . ILE A 1 84 ? -3.583 9.123 13.374 1.00 94.56 84 ILE A CA 1
ATOM 656 C C . ILE A 1 84 ? -3.127 7.881 12.599 1.00 94.56 84 ILE A C 1
ATOM 658 O O . ILE A 1 84 ? -3.824 7.447 11.681 1.00 94.56 84 ILE A O 1
ATOM 662 N N . LYS A 1 85 ? -1.968 7.304 12.934 1.00 93.94 85 LYS A N 1
ATOM 663 C CA . LYS A 1 85 ? -1.422 6.136 12.232 1.00 93.94 85 LYS A CA 1
ATOM 664 C C . LYS A 1 85 ? -2.279 4.904 12.518 1.00 93.94 85 LYS A C 1
ATOM 666 O O . LYS A 1 85 ? -2.696 4.227 11.583 1.00 93.94 85 LYS A O 1
ATOM 671 N N . CYS A 1 86 ? -2.600 4.665 13.783 1.00 95.88 86 CYS A N 1
ATOM 672 C CA . CYS A 1 86 ? -3.508 3.624 14.233 1.00 95.88 86 CYS A CA 1
ATOM 673 C C . CYS A 1 86 ? -4.914 3.834 13.663 1.00 95.88 86 CYS A C 1
ATOM 675 O O . CYS A 1 86 ? -5.499 2.894 13.133 1.00 95.88 86 CYS A O 1
ATOM 677 N N . GLY A 1 87 ? -5.433 5.065 13.684 1.00 96.75 87 GLY A N 1
ATOM 678 C CA . GLY A 1 87 ? -6.738 5.387 13.107 1.00 96.75 87 GLY A CA 1
ATOM 679 C C . GLY A 1 87 ? -6.832 5.034 11.620 1.00 96.75 87 GLY A C 1
ATOM 680 O O . GLY A 1 87 ? -7.816 4.434 11.190 1.00 96.75 87 GLY A O 1
ATOM 681 N N . LYS A 1 88 ? -5.780 5.317 10.837 1.00 95.88 88 LYS A N 1
ATOM 682 C CA . LYS A 1 88 ? -5.693 4.887 9.430 1.00 95.88 88 LYS A CA 1
ATOM 683 C C . LYS A 1 88 ? -5.710 3.363 9.285 1.00 95.88 88 LYS A C 1
ATOM 685 O O . LYS A 1 88 ? -6.393 2.866 8.394 1.00 95.88 88 LYS A O 1
ATOM 690 N N . SER A 1 89 ? -4.989 2.634 10.138 1.00 95.62 89 SER A N 1
ATOM 691 C CA . SER A 1 89 ? -4.972 1.165 10.118 1.00 95.62 89 SER A CA 1
ATOM 692 C C . SER A 1 89 ? -6.337 0.565 10.460 1.00 95.62 89 SER A C 1
ATOM 694 O O . SER A 1 89 ? -6.780 -0.353 9.776 1.00 95.62 89 SER A O 1
ATOM 696 N N . VAL A 1 90 ? -7.038 1.106 11.462 1.00 97.00 90 VAL A N 1
ATOM 697 C CA . VAL A 1 90 ? -8.386 0.649 11.851 1.00 97.00 90 VAL A CA 1
ATOM 698 C C . VAL A 1 90 ? -9.391 0.874 10.723 1.00 97.00 90 VAL A C 1
ATOM 700 O O . VAL A 1 90 ? -10.145 -0.029 10.378 1.00 97.00 90 VAL A O 1
ATOM 703 N N . LEU A 1 91 ? -9.343 2.034 10.061 1.00 96.62 91 LEU A N 1
ATOM 704 C CA . LEU A 1 91 ? -10.160 2.301 8.867 1.00 96.62 91 LEU A CA 1
ATOM 705 C C . LEU A 1 91 ? -9.832 1.379 7.685 1.00 96.62 91 LEU A C 1
ATOM 707 O O . LEU A 1 91 ? -10.607 1.313 6.739 1.00 96.62 91 LEU A O 1
ATOM 711 N N . ARG A 1 92 ? -8.686 0.695 7.715 1.00 95.94 92 ARG A N 1
ATOM 712 C CA . ARG A 1 92 ? -8.281 -0.346 6.761 1.00 95.94 92 ARG A CA 1
ATOM 713 C C . ARG A 1 92 ? -8.479 -1.761 7.325 1.00 95.94 92 ARG A C 1
ATOM 715 O O . ARG A 1 92 ? -7.899 -2.702 6.801 1.00 95.94 92 ARG A O 1
ATOM 722 N N . GLY A 1 93 ? -9.287 -1.908 8.376 1.00 94.75 93 GLY A N 1
ATOM 723 C CA . GLY A 1 93 ? -9.715 -3.199 8.912 1.00 94.75 93 GLY A CA 1
ATOM 724 C C . GLY A 1 93 ? -8.844 -3.767 10.031 1.00 94.75 93 GLY A C 1
ATOM 725 O O . GLY A 1 93 ? -9.087 -4.896 10.451 1.00 94.75 93 GLY A O 1
ATOM 726 N N . ALA A 1 94 ? -7.842 -3.037 10.528 1.00 94.81 94 ALA A N 1
ATOM 727 C CA . ALA A 1 94 ? -7.004 -3.509 11.630 1.00 94.81 94 ALA A CA 1
ATOM 728 C C . ALA A 1 94 ? -7.701 -3.407 12.997 1.00 94.81 94 ALA A C 1
ATOM 730 O O . ALA A 1 94 ? -8.567 -2.561 13.217 1.00 94.81 94 ALA A O 1
ATOM 731 N N . ASP A 1 95 ? -7.244 -4.230 13.937 1.00 95.50 95 ASP A N 1
ATOM 732 C CA . ASP A 1 95 ? -7.507 -4.021 15.358 1.00 95.50 95 ASP A CA 1
ATOM 733 C C . ASP A 1 95 ? -6.606 -2.914 15.930 1.00 95.50 95 ASP A C 1
ATOM 735 O O . ASP A 1 95 ? -5.616 -2.503 15.313 1.00 95.50 95 ASP A O 1
ATOM 739 N N . VAL A 1 96 ? -6.917 -2.446 17.139 1.00 95.81 96 VAL A N 1
ATOM 740 C CA . VAL A 1 96 ? -6.073 -1.483 17.851 1.00 95.81 96 VAL A CA 1
ATOM 741 C C . VAL A 1 96 ? -5.076 -2.239 18.716 1.00 95.81 96 VAL A C 1
ATOM 743 O O . VAL A 1 96 ? -5.450 -2.894 19.688 1.00 95.81 96 VAL A O 1
ATOM 746 N N . TYR A 1 97 ? -3.790 -2.116 18.407 1.00 92.94 97 TYR A N 1
ATOM 747 C CA . TYR A 1 97 ? -2.719 -2.667 19.238 1.00 92.94 97 TYR A CA 1
ATOM 748 C C . TYR A 1 97 ? -2.327 -1.693 20.357 1.00 92.94 97 TYR A C 1
ATOM 750 O O . TYR A 1 97 ? -2.494 -0.481 20.189 1.00 92.94 97 TYR A O 1
ATOM 758 N N . PRO A 1 98 ? -1.761 -2.176 21.481 1.00 91.25 98 PRO A N 1
ATOM 759 C CA . PRO A 1 98 ? -1.452 -1.323 22.631 1.00 91.25 98 PRO A CA 1
ATOM 760 C C . PRO A 1 98 ? -0.564 -0.116 22.319 1.00 91.25 98 PRO A C 1
ATOM 762 O O . PRO A 1 98 ? -0.749 0.946 22.903 1.00 91.25 98 PRO A O 1
ATOM 765 N N . SER A 1 99 ? 0.347 -0.238 21.352 1.00 88.19 99 SER A N 1
ATOM 766 C CA . SER A 1 99 ? 1.210 0.862 20.903 1.00 88.19 99 SER A CA 1
ATOM 767 C C . SER A 1 99 ? 0.463 2.014 20.220 1.00 88.19 99 SER A C 1
ATOM 769 O O . SER A 1 99 ? 0.995 3.117 20.163 1.00 88.19 99 SER A O 1
ATOM 771 N N . GLY A 1 100 ? -0.749 1.776 19.710 1.00 91.00 100 GLY A N 1
ATOM 772 C CA . GLY A 1 100 ? -1.603 2.796 19.097 1.00 91.00 100 GLY A CA 1
ATOM 773 C C . GLY A 1 100 ? -2.561 3.483 20.075 1.00 91.00 100 GLY A C 1
ATOM 774 O O . GLY A 1 100 ? -3.220 4.451 19.692 1.00 91.00 100 GLY A O 1
ATOM 775 N N . LEU A 1 101 ? -2.657 3.000 21.320 1.00 93.06 101 LEU A N 1
ATOM 776 C CA . LEU A 1 101 ? -3.538 3.550 22.351 1.00 93.06 101 LEU A CA 1
ATOM 777 C C . LEU A 1 101 ? -2.900 4.767 23.025 1.00 93.06 101 LEU A C 1
ATOM 779 O O . LEU A 1 101 ? -1.869 4.662 23.685 1.00 93.06 101 LEU A O 1
ATOM 783 N N . ILE A 1 102 ? -3.556 5.924 22.928 1.00 94.00 102 ILE A N 1
ATOM 784 C CA . ILE A 1 102 ? -3.095 7.158 23.578 1.00 94.00 102 ILE A CA 1
ATOM 785 C C . ILE A 1 102 ? -3.753 7.332 24.948 1.00 94.00 102 ILE A C 1
ATOM 787 O O . ILE A 1 102 ? -3.104 7.741 25.911 1.00 94.00 102 ILE A O 1
ATOM 791 N N . GLY A 1 103 ? -5.047 7.040 25.066 1.00 94.00 103 GLY A N 1
ATOM 792 C CA . GLY A 1 103 ? -5.770 7.206 26.322 1.00 94.00 103 GLY A CA 1
ATOM 793 C C . GLY A 1 103 ? -7.251 6.883 26.205 1.00 94.00 103 GLY A C 1
ATOM 794 O O . GLY A 1 103 ? -7.674 6.229 25.259 1.00 94.00 103 GLY A O 1
ATOM 795 N N . SER A 1 104 ? -8.044 7.318 27.182 1.00 95.88 104 SER A N 1
ATOM 796 C CA . SER A 1 104 ? -9.486 7.050 27.217 1.00 95.88 104 SER A CA 1
ATOM 797 C C . SER A 1 104 ? -10.251 8.105 28.016 1.00 95.88 104 SER A C 1
ATOM 799 O O . SER A 1 104 ? -9.653 8.897 28.753 1.00 95.88 104 SER A O 1
ATOM 801 N N . SER A 1 105 ? -11.578 8.135 27.862 1.00 95.38 105 SER A N 1
ATOM 802 C CA . SER A 1 105 ? -12.463 9.059 28.582 1.00 95.38 105 SER A CA 1
ATOM 803 C C . SER A 1 105 ? -12.557 8.758 30.078 1.00 95.38 105 SER A C 1
ATOM 805 O O . SER A 1 105 ? -12.734 9.680 30.872 1.00 95.38 105 SER A O 1
ATOM 807 N N . ARG A 1 106 ? -12.452 7.475 30.447 1.00 93.00 106 ARG A N 1
ATOM 808 C CA . ARG A 1 106 ? -12.525 6.921 31.810 1.00 93.00 106 ARG A CA 1
ATOM 809 C C . ARG A 1 106 ? -11.624 5.687 31.918 1.00 93.00 106 ARG A C 1
ATOM 811 O O . ARG A 1 106 ? -11.080 5.235 30.910 1.00 93.00 106 ARG A O 1
ATOM 818 N N . SER A 1 107 ? -11.442 5.137 33.120 1.00 92.56 107 SER A N 1
ATOM 819 C CA . SER A 1 107 ? -10.749 3.847 33.270 1.00 92.56 107 SER A CA 1
ATOM 820 C C . SER A 1 107 ? -11.507 2.732 32.544 1.00 92.56 107 SER A C 1
ATOM 822 O O . SER A 1 107 ? -12.735 2.777 32.485 1.00 92.56 107 SER A O 1
ATOM 824 N N . PHE A 1 108 ? -10.776 1.749 32.017 1.00 93.56 108 PHE A N 1
ATOM 825 C CA . PHE A 1 108 ? -11.347 0.558 31.394 1.00 93.56 108 PHE A CA 1
ATOM 826 C C . PHE A 1 108 ? -10.613 -0.712 31.826 1.00 93.56 108 PHE A C 1
ATOM 828 O O . PHE A 1 108 ? -9.459 -0.648 32.271 1.00 93.56 108 PHE A O 1
ATOM 835 N N . HIS A 1 109 ? -11.291 -1.846 31.677 1.00 94.62 109 HIS A N 1
ATOM 836 C CA . HIS A 1 109 ? -10.788 -3.184 31.982 1.00 94.62 109 HIS A CA 1
ATOM 837 C C . HIS A 1 109 ? -10.903 -4.102 30.761 1.00 94.62 109 HIS A C 1
ATOM 839 O O . HIS A 1 109 ? -11.600 -3.787 29.796 1.00 94.62 109 HIS A O 1
ATOM 845 N N . GLU A 1 110 ? -10.186 -5.219 30.799 1.00 95.31 110 GLU A N 1
ATOM 846 C CA . GLU A 1 110 ? -10.305 -6.279 29.799 1.00 95.31 110 GLU A CA 1
ATOM 847 C C . GLU A 1 110 ? -11.750 -6.807 29.721 1.00 95.31 110 GLU A C 1
ATOM 849 O O . GLU A 1 110 ? -12.445 -6.891 30.730 1.00 95.31 110 GLU A O 1
ATOM 854 N N . GLY A 1 111 ? -12.228 -7.110 28.512 1.00 95.94 111 GLY A N 1
ATOM 855 C CA . GLY A 1 111 ? -13.607 -7.528 28.237 1.00 95.94 111 GLY A CA 1
ATOM 856 C C . GLY A 1 111 ? -14.614 -6.379 28.109 1.00 95.94 111 GLY A C 1
ATOM 857 O O . GLY A 1 111 ? -15.751 -6.604 27.704 1.00 95.94 111 GLY A O 1
ATOM 858 N N . GLN A 1 112 ? -14.222 -5.137 28.405 1.00 97.12 112 GLN A N 1
ATOM 859 C CA . GLN A 1 112 ? -15.134 -3.999 28.347 1.00 97.12 112 GLN A CA 1
ATOM 860 C C . GLN A 1 112 ? -15.414 -3.529 26.912 1.00 97.12 112 GLN A C 1
ATOM 862 O O . GLN A 1 112 ? -14.486 -3.302 26.132 1.00 97.12 112 GLN A O 1
ATOM 867 N N . ASN A 1 113 ? -16.690 -3.276 26.607 1.00 98.00 113 ASN A N 1
ATOM 868 C CA . ASN A 1 113 ? -17.110 -2.611 25.373 1.00 98.00 113 ASN A CA 1
ATOM 869 C C . ASN A 1 113 ? -16.733 -1.124 25.386 1.00 98.00 113 ASN A C 1
ATOM 871 O O . ASN A 1 113 ? -17.018 -0.398 26.344 1.00 98.00 113 ASN A O 1
ATOM 875 N N . VAL A 1 114 ? -16.114 -0.663 24.300 1.00 98.44 114 VAL A N 1
ATOM 876 C CA . VAL A 1 114 ? -15.631 0.713 24.141 1.00 98.44 114 VAL A CA 1
ATOM 877 C C . VAL A 1 114 ? -15.887 1.243 22.734 1.00 98.44 114 VAL A C 1
ATOM 879 O O . VAL A 1 114 ? -15.971 0.483 21.771 1.00 98.44 114 VAL A O 1
ATOM 882 N N . SER A 1 115 ? -15.950 2.566 22.610 1.00 98.69 115 SER A N 1
ATOM 883 C CA . SER A 1 115 ? -15.932 3.270 21.328 1.00 98.69 115 SER A CA 1
ATOM 884 C C . SER A 1 115 ? -14.543 3.815 21.043 1.00 98.69 115 SER A C 1
ATOM 886 O O . SER A 1 115 ? -13.959 4.520 21.866 1.00 98.69 115 SER A O 1
ATOM 888 N N . VAL A 1 116 ? -14.014 3.529 19.860 1.00 98.56 116 VAL A N 1
ATOM 889 C CA . VAL A 1 116 ? -12.679 3.955 19.443 1.00 98.56 116 VAL A CA 1
ATOM 890 C C . VAL A 1 116 ? -12.770 5.225 18.604 1.00 98.56 116 VAL A C 1
ATOM 892 O O . VAL A 1 116 ? -13.532 5.311 17.639 1.00 98.56 116 VAL A O 1
ATOM 895 N N . PHE A 1 117 ? -11.951 6.211 18.955 1.00 98.38 117 PHE A N 1
ATOM 896 C CA . PHE A 1 117 ? -11.848 7.495 18.277 1.00 98.38 117 PHE A CA 1
ATOM 897 C C . PHE A 1 117 ? -10.403 7.802 17.900 1.00 98.38 117 PHE A C 1
ATOM 899 O O . PHE A 1 117 ? -9.483 7.543 18.672 1.00 98.38 117 PHE A O 1
ATOM 906 N N . VAL A 1 118 ? -10.198 8.425 16.742 1.00 97.62 118 VAL A N 1
ATOM 907 C CA . VAL A 1 118 ? -8.890 8.970 16.359 1.00 97.62 118 VAL A CA 1
ATOM 908 C C . VAL A 1 118 ? -8.725 10.428 16.797 1.00 97.62 118 VAL A C 1
ATOM 910 O O . VAL A 1 118 ? -9.584 11.269 16.525 1.00 97.62 118 VAL A O 1
ATOM 913 N N . ASP A 1 119 ? -7.577 10.679 17.428 1.00 95.69 119 ASP A N 1
ATOM 914 C CA . ASP A 1 119 ? -6.856 11.939 17.655 1.00 95.69 119 ASP A CA 1
ATOM 915 C C . ASP A 1 119 ? -6.655 12.841 16.419 1.00 95.69 119 ASP A C 1
ATOM 917 O O . ASP A 1 119 ? -5.576 12.743 15.834 1.00 95.69 119 ASP A O 1
ATOM 921 N N . LEU A 1 120 ? -7.598 13.688 15.970 1.00 94.00 120 LEU A N 1
ATOM 922 C CA . LEU A 1 120 ? -7.357 14.510 14.760 1.00 94.00 120 LEU A CA 1
ATOM 923 C C . LEU A 1 120 ? -6.516 15.770 15.014 1.00 94.00 120 LEU A C 1
ATOM 925 O O . LEU A 1 120 ? -5.832 16.232 14.097 1.00 94.00 120 LEU A O 1
ATOM 929 N N . ASP A 1 121 ? -6.535 16.325 16.226 1.00 92.38 121 ASP A N 1
ATOM 930 C CA . ASP A 1 121 ? -5.709 17.484 16.583 1.00 92.38 121 ASP A CA 1
ATOM 931 C C . ASP A 1 121 ? -4.310 17.079 17.057 1.00 92.38 121 ASP A C 1
ATOM 933 O O . ASP A 1 121 ? -3.421 17.927 17.128 1.00 92.38 121 ASP A O 1
ATOM 937 N N . ARG A 1 122 ? -4.101 15.794 17.372 1.00 90.38 122 ARG A N 1
ATOM 938 C CA . ARG A 1 122 ? -2.887 15.256 18.011 1.00 90.38 122 ARG A CA 1
ATOM 939 C C . ARG A 1 122 ? -2.608 15.927 19.355 1.00 90.38 122 ARG A C 1
ATOM 941 O O . ARG A 1 122 ? -1.461 16.199 19.706 1.00 90.38 122 ARG A O 1
ATOM 948 N N . SER A 1 123 ? -3.675 16.233 20.091 1.00 90.56 123 SER A N 1
ATOM 949 C CA . SER A 1 123 ? -3.594 16.913 21.388 1.00 90.56 123 SER A CA 1
ATOM 950 C C . SER A 1 123 ? -3.658 15.951 22.573 1.00 90.56 123 SER A C 1
ATOM 952 O O . SER A 1 123 ? -3.257 16.319 23.682 1.00 90.56 123 SER A O 1
ATOM 954 N N . CYS A 1 124 ? -4.149 14.724 22.376 1.00 89.06 124 CYS A N 1
ATOM 955 C CA . CYS A 1 124 ? -4.135 13.713 23.422 1.00 89.06 124 CYS A CA 1
ATOM 956 C C . CYS A 1 124 ? -2.689 13.313 23.746 1.00 89.06 124 CYS A C 1
ATOM 958 O O . CYS A 1 124 ? -1.935 12.844 22.897 1.00 89.06 124 CYS A O 1
ATOM 960 N N . ARG A 1 125 ? -2.303 13.474 25.014 1.00 89.62 125 ARG A N 1
ATOM 961 C CA . ARG A 1 125 ? -1.030 12.970 25.550 1.00 89.62 125 ARG A CA 1
ATOM 962 C C . ARG A 1 125 ? -1.182 11.525 26.017 1.00 89.62 125 ARG A C 1
ATOM 964 O O . ARG A 1 125 ? -2.260 11.142 26.475 1.00 89.62 125 ARG A O 1
ATOM 971 N N . LEU A 1 126 ? -0.095 10.754 25.954 1.00 89.81 126 LEU A N 1
ATOM 972 C CA . LEU A 1 126 ? -0.065 9.369 26.427 1.00 89.81 126 LEU A CA 1
ATOM 973 C C . LEU A 1 126 ? -0.587 9.272 27.869 1.00 89.81 126 LEU A C 1
ATOM 975 O O . LEU A 1 126 ? -0.168 10.022 28.750 1.00 89.81 126 LEU A O 1
ATOM 979 N N . GLY A 1 127 ? -1.519 8.352 28.102 1.00 88.12 127 GLY A N 1
ATOM 980 C CA . GLY A 1 127 ? -2.172 8.173 29.390 1.00 88.12 127 GLY A CA 1
ATOM 981 C C . GLY A 1 127 ? -3.331 9.135 29.651 1.00 88.12 127 GLY A C 1
ATOM 982 O O . GLY A 1 127 ? -3.725 9.263 30.807 1.00 88.12 127 GLY A O 1
ATOM 983 N N . TRP A 1 128 ? -3.920 9.774 28.631 1.00 91.00 128 TRP A N 1
ATOM 984 C CA . TRP A 1 128 ? -5.110 10.633 28.775 1.00 91.00 128 TRP A CA 1
ATOM 985 C C . TRP A 1 128 ? -6.255 9.914 29.521 1.00 91.00 128 TRP A C 1
ATOM 987 O O . TRP A 1 128 ? -6.497 8.730 29.264 1.00 91.00 128 TRP A O 1
ATOM 997 N N . LYS A 1 129 ? -6.919 10.602 30.468 1.00 90.94 129 LYS A N 1
ATOM 998 C CA . LYS A 1 129 ? -7.883 10.021 31.444 1.00 90.94 129 LYS A CA 1
ATOM 999 C C . LYS A 1 129 ? -9.266 10.685 31.478 1.00 90.94 129 LYS A C 1
ATOM 1001 O O . LYS A 1 129 ? -10.066 10.342 32.341 1.00 90.94 129 LYS A O 1
ATOM 1006 N N . LYS A 1 130 ? -9.523 11.674 30.621 1.00 93.19 130 LYS A N 1
ATOM 1007 C CA . LYS A 1 130 ? -10.772 12.451 30.622 1.00 93.19 130 LYS A CA 1
ATOM 1008 C C . LYS A 1 130 ? -11.417 12.458 29.247 1.00 93.19 130 LYS A C 1
ATOM 1010 O O . LYS A 1 130 ? -10.760 12.158 28.249 1.00 93.19 130 LYS A O 1
ATOM 1015 N N . LEU A 1 131 ? -12.693 12.825 29.180 1.00 94.25 131 LEU A N 1
ATOM 1016 C CA . LEU A 1 131 ? -13.367 13.022 27.902 1.00 94.25 131 LEU A CA 1
ATOM 1017 C C . LEU A 1 131 ? -12.584 14.032 27.046 1.00 94.25 131 LEU A C 1
ATOM 1019 O O . LEU A 1 131 ? -12.202 15.101 27.527 1.00 94.25 131 LEU A O 1
ATOM 1023 N N . TYR A 1 132 ? -12.293 13.661 25.803 1.00 93.94 132 TYR A N 1
ATOM 1024 C CA . TYR A 1 132 ? -11.597 14.511 24.853 1.00 93.94 132 TYR A CA 1
ATOM 1025 C C . TYR A 1 132 ? -12.622 15.317 24.054 1.00 93.94 132 TYR A C 1
ATOM 1027 O O . TYR A 1 132 ? -13.545 14.750 23.460 1.00 93.94 132 TYR A O 1
ATOM 1035 N N . THR A 1 133 ? -12.460 16.640 24.085 1.00 93.31 133 THR A N 1
ATOM 1036 C CA . THR A 1 133 ? -13.387 17.625 23.508 1.00 93.31 133 THR A CA 1
ATOM 1037 C C . THR A 1 133 ? -12.862 18.276 22.229 1.00 93.31 133 THR A C 1
ATOM 1039 O O . THR A 1 133 ? -13.569 19.085 21.636 1.00 93.31 133 THR A O 1
ATOM 1042 N N . GLY A 1 134 ? -11.633 17.956 21.808 1.00 93.94 134 GLY A N 1
ATOM 1043 C CA . GLY A 1 134 ? -11.094 18.417 20.529 1.00 93.94 134 GLY A CA 1
ATOM 1044 C C . GLY A 1 134 ? -11.673 17.647 19.343 1.00 93.94 134 GLY A C 1
ATOM 1045 O O . GLY A 1 134 ? -12.588 16.826 19.484 1.00 93.94 134 GLY A O 1
ATOM 1046 N N . ARG A 1 135 ? -11.134 17.900 18.149 1.00 94.94 135 ARG A N 1
ATOM 1047 C CA . ARG A 1 135 ? -11.576 17.212 16.936 1.00 94.94 135 ARG A CA 1
ATOM 1048 C C . ARG A 1 135 ? -11.155 15.751 17.010 1.00 94.94 135 ARG A C 1
ATOM 1050 O O . ARG A 1 135 ? -9.977 15.411 17.072 1.00 94.94 135 ARG A O 1
ATOM 1057 N N . LYS A 1 136 ? -12.151 14.878 16.952 1.00 95.62 136 LYS A N 1
ATOM 1058 C CA . LYS A 1 136 ? -11.984 13.429 16.924 1.00 95.62 136 LYS A CA 1
ATOM 1059 C C . LYS A 1 136 ? -12.933 12.822 15.908 1.00 95.62 136 LYS A C 1
ATOM 1061 O O . LYS A 1 136 ? -13.984 13.393 15.621 1.00 95.62 136 LYS A O 1
ATOM 1066 N N . MET A 1 137 ? -12.574 11.663 15.377 1.00 96.38 137 MET A N 1
ATOM 1067 C CA . MET A 1 137 ? -13.444 10.904 14.480 1.00 96.38 137 MET A CA 1
ATOM 1068 C C . MET A 1 137 ? -13.697 9.521 15.056 1.00 96.38 137 MET A C 1
ATOM 1070 O O . MET A 1 137 ? -12.765 8.847 15.485 1.00 96.38 137 MET A O 1
ATOM 1074 N N . PHE A 1 138 ? -14.965 9.123 15.079 1.00 98.00 138 PHE A N 1
ATOM 1075 C CA . PHE A 1 138 ? -15.384 7.804 15.526 1.00 98.00 138 PHE A CA 1
ATOM 1076 C C . PHE A 1 138 ? -15.005 6.753 14.480 1.00 98.00 138 PHE A C 1
ATOM 1078 O O . PHE A 1 138 ? -15.264 6.942 13.293 1.00 98.00 138 PHE A O 1
ATOM 1085 N N . LEU A 1 139 ? -14.357 5.676 14.920 1.00 98.12 139 LEU A N 1
ATOM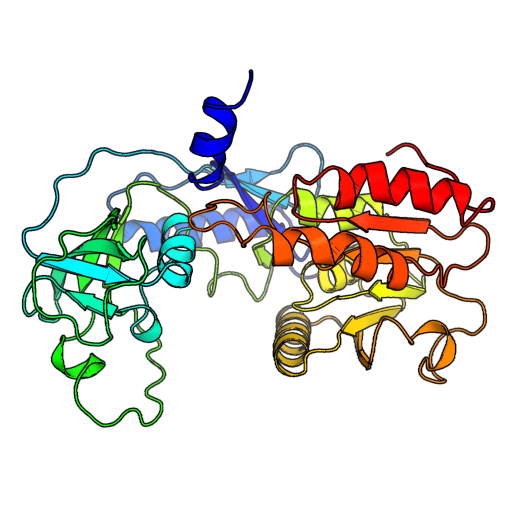 1086 C CA . LEU A 1 139 ? -13.887 4.595 14.051 1.00 98.12 139 LEU A CA 1
ATOM 1087 C C . LEU A 1 139 ? -14.782 3.357 14.137 1.00 98.12 139 LEU A C 1
ATOM 1089 O O . LEU A 1 139 ? -14.895 2.612 13.164 1.00 98.12 139 LEU A O 1
ATOM 1093 N N . GLY A 1 140 ? -15.406 3.144 15.294 1.00 98.31 140 GLY A N 1
ATOM 1094 C CA . GLY A 1 140 ? -16.221 1.974 15.584 1.00 98.31 140 GLY A CA 1
ATOM 1095 C C . GLY A 1 140 ? -16.159 1.567 17.051 1.00 98.31 140 GLY A C 1
ATOM 1096 O O . GLY A 1 140 ? -15.493 2.208 17.867 1.00 98.31 140 GLY A O 1
ATOM 1097 N N . ASN A 1 141 ? -16.835 0.474 17.365 1.00 98.56 141 ASN A N 1
ATOM 1098 C CA . ASN A 1 141 ? -16.843 -0.170 18.665 1.00 98.56 141 ASN A CA 1
ATOM 1099 C C . ASN A 1 141 ? -15.936 -1.403 18.683 1.00 98.56 141 ASN A C 1
ATOM 1101 O O . ASN A 1 141 ? -15.664 -2.033 17.655 1.00 98.56 141 ASN A O 1
ATOM 1105 N N . GLY A 1 142 ? -15.480 -1.750 19.878 1.00 98.00 142 GLY A N 1
ATOM 1106 C CA . GLY A 1 142 ? -14.669 -2.931 20.109 1.00 98.00 142 GLY A CA 1
ATOM 1107 C C . GLY A 1 142 ? -14.675 -3.367 21.565 1.00 98.00 142 GLY A C 1
ATOM 1108 O O . GLY A 1 142 ? -15.268 -2.714 22.426 1.00 98.00 142 GLY A O 1
ATOM 1109 N N . VAL A 1 143 ? -13.977 -4.468 21.821 1.00 97.62 143 VAL A N 1
ATOM 1110 C CA . VAL A 1 143 ? -13.802 -5.059 23.150 1.00 97.62 143 VAL A CA 1
ATOM 1111 C C . VAL A 1 143 ? -12.348 -4.891 23.573 1.00 97.62 143 VAL A C 1
ATOM 1113 O O . VAL A 1 143 ? -11.431 -5.253 22.828 1.00 97.62 143 VAL A O 1
ATOM 1116 N N . CYS A 1 144 ? -12.120 -4.336 24.760 1.00 96.38 144 CYS A N 1
ATOM 1117 C CA . CYS A 1 144 ? -10.782 -4.216 25.333 1.00 96.38 144 CYS A CA 1
ATOM 1118 C C . CYS A 1 144 ? -10.166 -5.601 25.567 1.00 96.38 144 CYS A C 1
ATOM 1120 O O . CYS A 1 144 ? -10.750 -6.430 26.255 1.00 96.38 144 CYS A O 1
ATOM 1122 N N . GLY A 1 145 ? -8.968 -5.836 25.033 1.00 93.50 145 GLY A N 1
ATOM 1123 C CA . GLY A 1 145 ? -8.192 -7.064 25.254 1.00 93.50 145 GLY A CA 1
ATOM 1124 C C . GLY A 1 145 ? -7.142 -6.942 26.360 1.00 93.50 145 GLY A C 1
ATOM 1125 O O . GLY A 1 145 ? -6.365 -7.864 26.569 1.00 93.50 145 GLY A O 1
ATOM 1126 N N . VAL A 1 146 ? -7.066 -5.786 27.022 1.00 91.44 146 VAL A N 1
ATOM 1127 C CA . VAL A 1 146 ? -6.087 -5.480 28.073 1.00 91.44 146 VAL A CA 1
ATOM 1128 C C . VAL A 1 146 ? -6.696 -4.530 29.100 1.00 91.44 146 VAL A C 1
ATOM 1130 O O . VAL A 1 146 ? -7.627 -3.777 28.789 1.00 91.44 146 VAL A O 1
ATOM 1133 N N . ASN A 1 147 ? -6.131 -4.482 30.307 1.00 91.56 147 ASN A N 1
ATOM 1134 C CA . ASN A 1 147 ? -6.505 -3.460 31.277 1.00 91.56 147 ASN A CA 1
ATOM 1135 C C . ASN A 1 147 ? -5.762 -2.156 30.998 1.00 91.56 147 ASN A C 1
ATOM 1137 O O . ASN A 1 147 ? -4.608 -2.133 30.567 1.00 91.56 147 ASN A O 1
ATOM 1141 N N . ARG A 1 148 ? -6.387 -1.027 31.346 1.00 90.44 148 ARG A N 1
ATOM 1142 C CA . ARG A 1 148 ? -5.758 0.292 31.199 1.00 90.44 148 ARG A CA 1
ATOM 1143 C C . ARG A 1 148 ? -4.393 0.379 31.897 1.00 90.44 148 ARG A C 1
ATOM 1145 O O . ARG A 1 148 ? -3.462 1.000 31.381 1.00 90.44 148 ARG A O 1
ATOM 1152 N N . ASN A 1 149 ? -4.282 -0.206 33.088 1.00 87.88 149 ASN A N 1
ATOM 1153 C CA . ASN A 1 1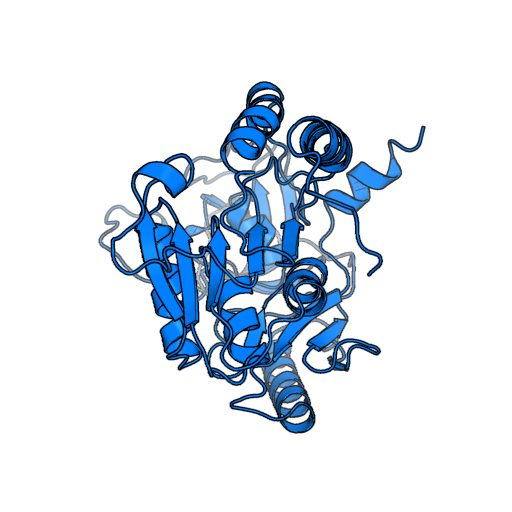49 ? -3.059 -0.146 33.889 1.00 87.88 149 ASN A CA 1
ATOM 1154 C C . ASN A 1 149 ? -1.888 -0.897 33.240 1.00 87.88 149 ASN A C 1
ATOM 1156 O O . ASN A 1 149 ? -0.748 -0.503 33.474 1.00 87.88 149 ASN A O 1
ATOM 1160 N N . ASP A 1 150 ? -2.159 -1.896 32.399 1.00 84.62 150 ASP A N 1
ATOM 1161 C CA . ASP A 1 150 ? -1.130 -2.705 31.734 1.00 84.62 150 ASP A CA 1
ATOM 1162 C C . ASP A 1 150 ? -0.430 -1.928 30.610 1.00 84.62 150 ASP A C 1
ATOM 1164 O O . ASP A 1 150 ? 0.733 -2.178 30.294 1.00 84.62 150 ASP A O 1
ATOM 1168 N N . ILE A 1 151 ? -1.126 -0.942 30.034 1.00 82.75 151 ILE A N 1
ATOM 1169 C CA . ILE A 1 151 ? -0.606 -0.076 28.970 1.00 82.75 151 ILE A CA 1
ATOM 1170 C C . ILE A 1 151 ? 0.123 1.139 29.560 1.00 82.75 151 ILE A C 1
ATOM 1172 O O . ILE A 1 151 ? 1.179 1.530 29.070 1.00 82.75 151 ILE A O 1
ATOM 1176 N N . PHE A 1 152 ? -0.449 1.769 30.596 1.00 81.88 152 PHE A N 1
ATOM 1177 C CA . PHE A 1 152 ? -0.034 3.110 31.035 1.00 81.88 152 PHE A CA 1
ATOM 1178 C C . PHE A 1 152 ? 0.731 3.167 32.374 1.00 81.88 152 PHE A C 1
ATOM 1180 O O . PHE A 1 152 ? 1.035 4.271 32.830 1.00 81.88 152 PHE A O 1
ATOM 1187 N N . ARG A 1 153 ? 1.049 2.039 33.036 1.00 76.75 153 ARG A N 1
ATOM 1188 C CA . ARG A 1 153 ? 1.962 2.034 34.202 1.00 76.75 153 ARG A CA 1
ATOM 1189 C C . ARG A 1 153 ? 3.435 1.934 33.783 1.00 76.75 153 ARG A C 1
ATOM 1191 O O . ARG A 1 153 ? 3.787 1.321 32.780 1.00 76.75 153 ARG A O 1
ATOM 1198 N N . ALA A 1 154 ? 4.301 2.566 34.578 1.00 51.78 154 ALA A N 1
ATOM 1199 C CA . ALA A 1 154 ? 5.717 2.776 34.294 1.00 51.78 154 ALA A CA 1
ATOM 1200 C C . ALA A 1 154 ? 6.563 1.493 34.418 1.00 51.78 154 ALA A C 1
ATOM 1202 O O . ALA A 1 154 ? 7.127 1.217 35.470 1.00 51.78 154 ALA A O 1
ATOM 1203 N N . ALA A 1 155 ? 6.673 0.745 33.320 1.00 48.66 155 ALA A N 1
ATOM 1204 C CA . ALA A 1 155 ? 7.915 0.105 32.876 1.00 48.66 155 ALA A CA 1
ATOM 1205 C C . ALA A 1 155 ? 7.756 -0.346 31.410 1.00 48.66 155 ALA A C 1
ATOM 1207 O O . ALA A 1 155 ? 7.343 -1.479 31.157 1.00 48.66 155 ALA A O 1
ATOM 1208 N N . PRO A 1 156 ? 8.094 0.495 30.414 1.00 48.66 156 PRO A N 1
ATOM 1209 C CA . PRO A 1 156 ? 8.085 0.093 29.014 1.00 48.66 156 PRO A CA 1
ATOM 1210 C C . PRO A 1 156 ? 9.361 -0.702 28.694 1.00 48.66 156 PRO A C 1
ATOM 1212 O O . PRO A 1 156 ? 10.166 -0.305 27.859 1.00 48.66 156 PRO A O 1
ATOM 1215 N N . LYS A 1 157 ? 9.579 -1.841 29.361 1.00 44.03 157 LYS A N 1
ATOM 1216 C CA . LYS A 1 157 ? 10.462 -2.873 28.810 1.00 44.03 157 LYS A CA 1
ATOM 1217 C C . LYS A 1 157 ? 9.615 -3.714 27.868 1.00 44.03 157 LYS A C 1
ATOM 1219 O O . LYS A 1 157 ? 8.923 -4.609 28.329 1.00 44.03 157 LYS A O 1
ATOM 1224 N N . GLN A 1 158 ? 9.625 -3.348 26.583 1.00 45.91 158 GLN A N 1
ATOM 1225 C CA . GLN A 1 158 ? 9.402 -4.245 25.437 1.00 45.91 158 GLN A CA 1
ATOM 1226 C C . GLN A 1 158 ? 8.417 -5.403 25.679 1.00 45.91 158 GLN A C 1
ATOM 1228 O O . GLN A 1 158 ? 8.731 -6.559 25.421 1.00 45.91 158 GLN A O 1
ATOM 1233 N N . LYS A 1 159 ? 7.197 -5.115 26.145 1.00 49.97 159 LYS A N 1
ATOM 1234 C CA . LYS A 1 159 ? 6.109 -6.074 25.964 1.00 49.97 159 LYS A CA 1
ATOM 1235 C C . LYS A 1 159 ? 5.643 -5.927 24.525 1.00 49.97 159 LYS A C 1
ATOM 1237 O O . LYS A 1 159 ? 4.916 -4.993 24.188 1.00 49.97 159 LYS A O 1
ATOM 1242 N N . THR A 1 160 ? 6.138 -6.803 23.658 1.00 52.62 160 THR A N 1
ATOM 1243 C CA . THR A 1 160 ? 5.477 -7.082 22.386 1.00 52.62 160 THR A CA 1
ATOM 1244 C C . THR A 1 160 ? 4.144 -7.726 22.732 1.00 52.62 160 THR A C 1
ATOM 1246 O O . THR A 1 160 ? 4.088 -8.849 23.225 1.00 52.62 160 THR A O 1
ATOM 1249 N N . TYR A 1 161 ? 3.072 -6.957 22.584 1.00 59.44 161 TYR A N 1
ATOM 1250 C CA . TYR A 1 161 ? 1.727 -7.486 22.711 1.00 59.44 161 TYR A CA 1
ATOM 1251 C C . TYR A 1 161 ? 1.338 -8.064 21.355 1.00 59.44 161 TYR A C 1
ATOM 1253 O O . TYR A 1 161 ? 1.043 -7.313 20.424 1.00 59.44 161 TYR A O 1
ATOM 1261 N N . ASP A 1 162 ? 1.352 -9.390 21.255 1.00 68.19 162 ASP A N 1
ATOM 1262 C CA . ASP A 1 162 ? 0.837 -10.100 20.078 1.00 68.19 162 ASP A CA 1
ATOM 1263 C C . ASP A 1 162 ? -0.703 -10.072 20.035 1.00 68.19 162 ASP A C 1
ATOM 1265 O O . ASP A 1 162 ? -1.319 -10.359 19.007 1.00 68.19 162 ASP A O 1
ATOM 1269 N N . SER A 1 163 ? -1.340 -9.664 21.138 1.00 82.88 163 SER A N 1
ATOM 1270 C CA . SER A 1 163 ? -2.780 -9.468 21.249 1.00 82.88 163 SER A CA 1
ATOM 1271 C C . SER A 1 163 ? -3.203 -8.007 21.013 1.00 82.88 163 SER A C 1
ATOM 1273 O O . SER A 1 163 ? -2.490 -7.064 21.381 1.00 82.88 163 SER A O 1
ATOM 1275 N N . PRO A 1 164 ? -4.392 -7.782 20.423 1.00 91.00 164 PRO A N 1
ATOM 1276 C CA . PRO A 1 164 ? -4.982 -6.452 20.338 1.00 91.00 164 PRO A CA 1
ATOM 1277 C C . PRO A 1 164 ? -5.249 -5.840 21.717 1.00 91.00 164 PRO A C 1
ATOM 1279 O O . PRO A 1 164 ? -5.760 -6.505 22.615 1.00 91.00 164 PRO A O 1
ATOM 1282 N N . GLY A 1 165 ? -4.992 -4.539 21.853 1.00 93.81 165 GLY A N 1
ATOM 1283 C CA . GLY A 1 165 ? -5.440 -3.755 23.003 1.00 93.81 165 GLY A CA 1
ATOM 1284 C C . GLY A 1 165 ? -6.946 -3.485 22.957 1.00 93.81 165 GLY A C 1
ATOM 1285 O O . GLY A 1 165 ? -7.615 -3.544 23.984 1.00 93.81 165 GLY A O 1
ATOM 1286 N N . VAL A 1 166 ? -7.495 -3.256 21.760 1.00 96.81 166 VAL A N 1
ATOM 1287 C CA . VAL A 1 166 ? -8.940 -3.290 21.491 1.00 96.81 166 VAL A CA 1
ATOM 1288 C C . VAL A 1 166 ? -9.168 -4.107 20.225 1.00 96.81 166 VAL A C 1
ATOM 1290 O O . VAL A 1 166 ? -8.657 -3.763 19.156 1.00 96.81 166 VAL A O 1
ATOM 1293 N N . ARG A 1 167 ? -9.940 -5.187 20.345 1.00 96.25 167 ARG A N 1
ATOM 1294 C CA . ARG A 1 167 ? -10.429 -5.965 19.204 1.00 96.25 167 ARG A CA 1
ATOM 1295 C C . ARG A 1 167 ? -11.636 -5.247 18.618 1.00 96.25 167 ARG A C 1
ATOM 1297 O O . ARG A 1 167 ? -12.613 -5.028 19.330 1.00 96.25 167 ARG A O 1
ATOM 1304 N N . MET A 1 168 ? -11.568 -4.872 17.347 1.00 97.38 168 MET A N 1
ATOM 1305 C CA . MET A 1 168 ? -12.649 -4.132 16.699 1.00 97.38 168 MET A CA 1
ATOM 1306 C C . MET A 1 168 ? -13.773 -5.094 16.310 1.00 97.38 168 MET A C 1
ATOM 1308 O O . MET A 1 168 ? -13.544 -6.021 15.532 1.00 97.38 168 MET A O 1
ATOM 1312 N N . THR A 1 169 ? -14.975 -4.869 16.844 1.00 96.94 169 THR A N 1
ATOM 1313 C CA . THR A 1 169 ? -16.149 -5.725 16.607 1.00 96.94 169 THR A CA 1
ATOM 1314 C C . THR A 1 169 ? -17.113 -5.092 15.611 1.00 96.94 169 THR A C 1
ATOM 1316 O O . THR A 1 169 ? -17.571 -5.776 14.705 1.00 96.94 169 THR A O 1
ATOM 1319 N N . ALA A 1 170 ? -17.356 -3.782 15.704 1.00 97.19 170 ALA A N 1
ATOM 1320 C CA . ALA A 1 170 ? -18.225 -3.052 14.784 1.00 97.19 170 ALA A CA 1
ATOM 1321 C C . ALA A 1 170 ? -17.541 -1.768 14.294 1.00 97.19 170 ALA A C 1
ATOM 1323 O O . ALA A 1 170 ? -17.461 -0.782 15.020 1.00 97.19 170 ALA A O 1
ATOM 1324 N N . CYS A 1 171 ? -17.043 -1.752 13.059 1.00 97.44 171 CYS A N 1
ATOM 1325 C CA . CYS A 1 171 ? -16.401 -0.578 12.461 1.00 97.44 171 CYS A CA 1
ATOM 1326 C C . CYS A 1 171 ? -17.385 0.288 11.664 1.00 97.44 171 CYS A C 1
ATOM 1328 O O . CYS A 1 171 ? -18.267 -0.233 10.990 1.00 97.44 171 CYS A O 1
ATOM 1330 N N . VAL A 1 172 ? -17.165 1.609 11.650 1.00 97.50 172 VAL A N 1
ATOM 1331 C CA . VAL A 1 172 ? -17.895 2.531 10.753 1.00 97.50 172 VAL A CA 1
ATOM 1332 C C . VAL A 1 172 ? -17.677 2.137 9.291 1.00 97.50 172 VAL A C 1
ATOM 1334 O O . VAL A 1 172 ? -18.592 2.230 8.485 1.00 97.50 172 VAL A O 1
ATOM 1337 N N . TRP A 1 173 ? -16.475 1.672 8.951 1.00 96.94 173 TRP A N 1
ATOM 1338 C CA . TRP A 1 173 ? -16.162 1.094 7.647 1.00 96.94 173 TRP A CA 1
ATOM 1339 C C . TRP A 1 173 ? -15.764 -0.363 7.822 1.00 96.94 173 TRP A C 1
ATOM 1341 O O . TRP A 1 173 ? -14.768 -0.667 8.481 1.00 96.94 173 TRP A O 1
ATOM 1351 N N . ASN A 1 174 ? -16.526 -1.258 7.209 1.00 96.50 174 ASN A N 1
ATOM 1352 C CA . ASN A 1 174 ? -16.250 -2.681 7.205 1.00 96.50 174 ASN A CA 1
ATOM 1353 C C . ASN A 1 174 ? -15.185 -2.984 6.149 1.00 96.50 174 ASN A C 1
ATOM 1355 O O . ASN A 1 174 ? -15.484 -3.126 4.963 1.00 96.50 174 ASN A O 1
ATOM 1359 N N . GLN A 1 175 ? -13.928 -3.017 6.584 1.00 96.19 175 GLN A N 1
ATOM 1360 C CA . GLN A 1 175 ? -12.778 -3.383 5.762 1.00 96.19 175 GLN A CA 1
ATOM 1361 C C . GLN A 1 175 ? -12.159 -4.687 6.283 1.00 96.19 175 GLN A C 1
ATOM 1363 O O . GLN A 1 175 ? -12.091 -4.889 7.505 1.00 96.19 175 GLN A O 1
ATOM 1368 N N . PRO A 1 176 ? -11.683 -5.567 5.385 1.00 94.38 176 PRO A N 1
ATOM 1369 C CA . PRO A 1 176 ? -11.113 -6.847 5.778 1.00 94.38 176 PRO A CA 1
ATOM 1370 C C . PRO A 1 176 ? -9.797 -6.652 6.539 1.00 94.38 176 PRO A C 1
ATOM 1372 O O . PRO A 1 176 ? -8.982 -5.791 6.206 1.00 94.38 176 PRO A O 1
ATOM 1375 N N . LYS A 1 177 ? -9.556 -7.492 7.548 1.00 90.81 177 LYS A N 1
ATOM 1376 C CA . LYS A 1 177 ? -8.240 -7.599 8.182 1.00 90.81 177 LYS A CA 1
ATOM 1377 C C . LYS A 1 177 ? -7.345 -8.441 7.274 1.00 90.81 177 LYS A C 1
ATOM 1379 O O . LYS A 1 177 ? -7.659 -9.600 7.047 1.00 90.81 177 LYS A O 1
ATOM 1384 N N . LEU A 1 178 ? -6.261 -7.861 6.756 1.00 90.31 178 LEU A N 1
ATOM 1385 C CA . LEU A 1 178 ? -5.364 -8.550 5.809 1.00 90.31 178 LEU A CA 1
ATOM 1386 C C . LEU A 1 178 ? -3.951 -8.773 6.355 1.00 90.31 178 LEU A C 1
ATOM 1388 O O . LEU A 1 178 ? -3.318 -9.779 6.056 1.00 90.31 178 LEU A O 1
ATOM 1392 N N . TYR A 1 179 ? -3.444 -7.831 7.149 1.00 86.25 179 TYR A N 1
ATOM 1393 C CA . TYR A 1 179 ? -2.103 -7.927 7.721 1.00 86.25 179 TYR A CA 1
ATOM 1394 C C . TYR A 1 179 ? -2.041 -9.014 8.801 1.00 86.25 179 TYR A C 1
ATOM 1396 O O . TYR A 1 179 ? -2.911 -9.080 9.672 1.00 86.25 179 TYR A O 1
ATOM 1404 N N . GLY A 1 180 ? -0.982 -9.816 8.764 1.00 85.69 180 GLY A N 1
ATOM 1405 C CA . GLY A 1 180 ? -0.703 -10.925 9.672 1.00 85.69 180 GLY A CA 1
ATOM 1406 C C . GLY A 1 180 ? -1.371 -12.249 9.300 1.00 85.69 180 GLY A C 1
ATOM 1407 O O . GLY A 1 180 ? -1.293 -13.177 10.100 1.00 85.69 180 GLY A O 1
ATOM 1408 N N . LEU A 1 181 ? -2.073 -12.330 8.163 1.00 88.50 181 LEU A N 1
ATOM 1409 C CA . LEU A 1 181 ? -2.903 -13.485 7.796 1.00 88.50 181 LEU A CA 1
ATOM 1410 C C . LEU A 1 181 ? -2.552 -14.129 6.449 1.00 88.50 181 LEU A C 1
ATOM 1412 O O . LEU A 1 181 ? -3.028 -15.228 6.181 1.00 88.50 181 LEU A O 1
ATOM 1416 N N . ILE A 1 182 ? -1.785 -13.451 5.592 1.00 91.69 182 ILE A N 1
ATOM 1417 C CA . ILE A 1 182 ? -1.594 -13.870 4.190 1.00 91.69 182 ILE A CA 1
ATOM 1418 C C . ILE A 1 182 ? -0.134 -13.831 3.731 1.00 91.69 182 ILE A C 1
ATOM 1420 O O . ILE A 1 182 ? 0.146 -14.033 2.557 1.00 91.69 182 ILE A O 1
ATOM 1424 N N . GLU A 1 183 ? 0.805 -13.521 4.623 1.00 86.50 183 GLU A N 1
ATOM 1425 C CA . GLU A 1 183 ? 2.204 -13.224 4.301 1.00 86.50 183 GLU A CA 1
ATOM 1426 C C . GLU A 1 183 ? 2.967 -14.349 3.595 1.00 86.50 183 GLU A C 1
ATOM 1428 O O . GLU A 1 183 ? 3.998 -14.093 2.973 1.00 86.50 183 GLU A O 1
ATOM 1433 N N . ASP A 1 184 ? 2.505 -15.587 3.719 1.00 86.50 184 ASP A N 1
ATOM 1434 C CA . ASP A 1 184 ? 3.115 -16.762 3.112 1.00 86.50 184 ASP A CA 1
ATOM 1435 C C . ASP A 1 184 ? 2.733 -16.940 1.633 1.00 86.50 184 ASP A C 1
ATOM 1437 O O . ASP A 1 184 ? 3.530 -17.506 0.879 1.00 86.50 184 ASP A O 1
ATOM 1441 N N . TRP A 1 185 ? 1.575 -16.421 1.199 1.00 92.56 185 TRP A N 1
ATOM 1442 C CA . TRP A 1 185 ? 1.037 -16.609 -0.160 1.00 92.56 185 TRP A CA 1
ATOM 1443 C C . TRP A 1 185 ? 0.553 -15.328 -0.857 1.00 92.56 185 TRP A C 1
ATOM 1445 O O . TRP A 1 185 ? 0.252 -15.358 -2.050 1.00 92.56 185 TRP A O 1
ATOM 1455 N N . GLY A 1 186 ? 0.497 -14.190 -0.171 1.00 94.00 186 GLY A N 1
ATOM 1456 C CA . GLY A 1 186 ? -0.025 -12.939 -0.708 1.00 94.00 186 GLY A CA 1
ATOM 1457 C C . GLY A 1 186 ? 0.563 -11.696 -0.046 1.00 94.00 186 GLY A C 1
ATOM 1458 O O . GLY A 1 186 ? 1.279 -11.745 0.953 1.00 94.00 186 GLY A O 1
ATOM 1459 N N . PHE A 1 187 ? 0.269 -10.541 -0.636 1.00 95.50 187 PHE A N 1
ATOM 1460 C CA . PHE A 1 187 ? 0.735 -9.245 -0.159 1.00 95.50 187 PHE A CA 1
ATOM 1461 C C . PHE A 1 187 ? -0.399 -8.209 -0.251 1.00 95.50 187 PHE A C 1
ATOM 1463 O O . PHE A 1 187 ? -0.868 -7.917 -1.357 1.00 95.50 187 PHE A O 1
ATOM 1470 N N . PRO A 1 188 ? -0.844 -7.608 0.871 1.00 95.44 188 PRO A N 1
ATOM 1471 C CA . PRO A 1 188 ? -1.800 -6.504 0.835 1.00 95.44 188 PRO A CA 1
ATOM 1472 C C . PRO A 1 188 ? -1.189 -5.296 0.112 1.00 95.44 188 PRO A C 1
ATOM 1474 O O . PRO A 1 188 ? -0.225 -4.694 0.590 1.00 95.44 188 PRO A O 1
ATOM 1477 N N . GLN A 1 189 ? -1.736 -4.925 -1.045 1.00 96.12 189 GLN A N 1
ATOM 1478 C CA . GLN A 1 189 ? -1.178 -3.865 -1.888 1.00 96.12 189 GLN A CA 1
ATOM 1479 C C . GLN A 1 189 ? -2.298 -3.138 -2.615 1.00 96.12 189 GLN A C 1
ATOM 1481 O O . GLN A 1 189 ? -3.168 -3.777 -3.192 1.00 96.12 189 GLN A O 1
ATOM 1486 N N . ASN A 1 190 ? -2.289 -1.802 -2.609 1.00 96.50 190 ASN A N 1
ATOM 1487 C CA . ASN A 1 190 ? -3.307 -1.025 -3.321 1.00 96.50 190 ASN A CA 1
ATOM 1488 C C . ASN A 1 190 ? -3.207 -1.266 -4.836 1.00 96.50 190 ASN A C 1
ATOM 1490 O O . ASN A 1 190 ? -2.099 -1.276 -5.376 1.00 96.50 190 ASN A O 1
ATOM 1494 N N . LEU A 1 191 ? -4.352 -1.350 -5.518 1.00 97.44 191 LEU A N 1
ATOM 1495 C CA . LEU A 1 191 ? -4.439 -1.629 -6.955 1.00 97.44 191 LEU A CA 1
ATOM 1496 C C . LEU A 1 191 ? -3.479 -0.800 -7.836 1.00 97.44 191 LEU A C 1
ATOM 1498 O O . LEU A 1 191 ? -2.750 -1.415 -8.611 1.00 97.44 191 LEU A O 1
ATOM 1502 N N . PRO A 1 192 ? -3.358 0.542 -7.697 1.00 96.69 192 PRO A N 1
ATOM 1503 C CA . PRO A 1 192 ? -2.432 1.314 -8.535 1.00 96.69 192 PRO A CA 1
ATOM 1504 C C . PRO A 1 192 ? -0.964 0.921 -8.332 1.00 96.69 192 PRO A C 1
ATOM 1506 O O . PRO A 1 192 ? -0.161 0.992 -9.253 1.00 96.69 192 PRO A O 1
ATOM 1509 N N . SER A 1 193 ? -0.600 0.474 -7.125 1.00 97.06 193 SER A N 1
ATOM 1510 C CA . SER A 1 193 ? 0.756 -0.000 -6.845 1.00 97.06 193 SER A CA 1
ATOM 1511 C C . SER A 1 193 ? 1.040 -1.374 -7.448 1.00 97.06 193 SER A C 1
ATOM 1513 O O . SER A 1 193 ? 2.193 -1.628 -7.769 1.00 97.06 193 SER A O 1
ATOM 1515 N N . ILE A 1 194 ? 0.029 -2.238 -7.581 1.00 98.06 194 ILE A N 1
ATOM 1516 C CA . ILE A 1 194 ? 0.144 -3.519 -8.298 1.00 98.06 194 ILE A CA 1
ATOM 1517 C C . ILE A 1 194 ? 0.251 -3.246 -9.804 1.00 98.06 194 ILE A C 1
ATOM 1519 O O . ILE A 1 194 ? 1.108 -3.804 -10.482 1.00 98.06 194 ILE A O 1
ATOM 1523 N N . LEU A 1 195 ? -0.566 -2.324 -10.320 1.00 97.50 195 LEU A N 1
ATOM 1524 C CA . LEU A 1 195 ? -0.553 -1.937 -11.730 1.00 97.50 195 LEU A CA 1
ATOM 1525 C C . LEU A 1 195 ? 0.833 -1.467 -12.197 1.00 97.50 195 LEU A C 1
ATOM 1527 O O . LEU A 1 195 ? 1.222 -1.787 -13.310 1.00 97.50 195 LEU A O 1
ATOM 1531 N N . CYS A 1 196 ? 1.609 -0.791 -11.341 1.00 97.31 196 CYS A N 1
ATOM 1532 C CA . CYS A 1 196 ? 2.984 -0.383 -11.661 1.00 97.31 196 CYS A CA 1
ATOM 1533 C C . CYS A 1 196 ? 3.874 -1.562 -12.095 1.00 97.31 196 CYS A C 1
ATOM 1535 O O . CYS A 1 196 ? 4.665 -1.407 -13.018 1.00 97.31 196 CYS A O 1
ATOM 1537 N N . GLY A 1 197 ? 3.747 -2.729 -11.449 1.00 97.12 197 GLY A N 1
ATOM 1538 C CA . GLY A 1 197 ? 4.511 -3.924 -11.820 1.00 97.12 197 GLY A CA 1
ATOM 1539 C C . GLY A 1 197 ? 4.104 -4.464 -13.191 1.00 97.12 197 GLY A C 1
ATOM 1540 O O . GLY A 1 197 ? 4.964 -4.785 -14.005 1.00 97.12 197 GLY A O 1
ATOM 1541 N N . HIS A 1 198 ? 2.799 -4.481 -13.476 1.00 97.69 198 HIS A N 1
ATOM 1542 C CA . HIS A 1 198 ? 2.266 -4.896 -14.780 1.00 97.69 198 HIS A CA 1
ATOM 1543 C C . HIS A 1 198 ? 2.645 -3.931 -15.906 1.00 97.69 198 HIS A C 1
ATOM 1545 O O . HIS A 1 198 ? 3.050 -4.385 -16.966 1.00 97.69 198 HIS A O 1
ATOM 1551 N N . VAL A 1 199 ? 2.583 -2.617 -15.665 1.00 97.38 199 VAL A N 1
ATOM 1552 C CA . VAL A 1 199 ? 2.988 -1.586 -16.641 1.00 97.38 199 VAL A CA 1
ATOM 1553 C C . VAL A 1 199 ? 4.492 -1.633 -16.909 1.00 97.38 199 VAL A C 1
ATOM 1555 O O . VAL A 1 199 ? 4.917 -1.432 -18.042 1.00 97.38 199 VAL A O 1
ATOM 1558 N N . LEU A 1 200 ? 5.312 -1.938 -15.895 1.00 97.56 200 LEU A N 1
ATOM 1559 C CA . LEU A 1 200 ? 6.745 -2.162 -16.100 1.00 97.56 200 LEU A CA 1
ATOM 1560 C C . LEU A 1 200 ? 6.995 -3.376 -17.008 1.00 97.56 200 LEU A C 1
ATOM 1562 O O . LEU A 1 200 ? 7.971 -3.378 -17.753 1.00 97.56 200 LEU A O 1
ATOM 1566 N N . SER A 1 201 ? 6.107 -4.377 -16.960 1.00 97.12 201 SER A N 1
ATOM 1567 C CA . SER A 1 201 ? 6.133 -5.593 -17.779 1.00 97.12 201 SER A CA 1
ATOM 1568 C C . SER A 1 201 ? 7.509 -6.291 -17.799 1.00 97.12 201 SER A C 1
ATOM 1570 O O . SER A 1 201 ? 8.060 -6.533 -18.881 1.00 97.12 201 SER A O 1
ATOM 1572 N N . PRO A 1 202 ? 8.098 -6.604 -16.625 1.00 97.88 202 PRO A N 1
ATOM 1573 C CA . PRO A 1 202 ? 9.420 -7.216 -16.552 1.00 97.88 202 PRO A CA 1
ATOM 1574 C C . PRO A 1 202 ? 9.406 -8.639 -17.129 1.00 97.88 202 PRO A C 1
ATOM 1576 O O . PRO A 1 202 ? 8.440 -9.377 -16.941 1.00 97.88 202 PRO A O 1
ATOM 1579 N N . GLN A 1 203 ? 10.474 -9.019 -17.829 1.00 98.06 203 GLN A N 1
ATOM 1580 C CA . GLN A 1 203 ? 10.618 -10.338 -18.450 1.00 98.06 203 GLN A CA 1
ATOM 1581 C C . GLN A 1 203 ? 11.588 -11.228 -17.656 1.00 98.06 203 GLN A C 1
ATOM 1583 O O . GLN A 1 203 ? 12.558 -10.713 -17.090 1.00 98.06 203 GLN A O 1
ATOM 1588 N N . PRO A 1 204 ? 11.379 -12.558 -17.631 1.00 98.31 204 PRO A N 1
ATOM 1589 C CA . PRO A 1 204 ? 12.347 -13.496 -17.068 1.00 98.31 204 PRO A CA 1
ATOM 1590 C C . PRO A 1 204 ? 13.760 -13.274 -17.626 1.00 98.31 204 PRO A C 1
ATOM 1592 O O . PRO A 1 204 ? 13.953 -13.105 -18.830 1.00 98.31 204 PRO A O 1
ATOM 1595 N N . GLY A 1 205 ? 14.756 -13.256 -16.741 1.00 97.56 205 GLY A N 1
ATOM 1596 C CA . GLY A 1 205 ? 16.168 -13.065 -17.084 1.00 97.56 205 GLY A CA 1
ATOM 1597 C C . GLY A 1 205 ? 16.632 -11.606 -17.207 1.00 97.56 205 GLY A C 1
ATOM 1598 O O . GLY A 1 205 ? 17.842 -11.371 -17.244 1.00 97.56 205 GLY A O 1
ATOM 1599 N N . GLU A 1 206 ? 15.726 -10.623 -17.220 1.00 97.94 206 GLU A N 1
ATOM 1600 C CA . GLU A 1 206 ? 16.097 -9.200 -17.229 1.00 97.94 206 GLU A CA 1
ATOM 1601 C C . GLU A 1 206 ? 16.763 -8.760 -15.909 1.00 97.94 206 GLU A C 1
ATOM 1603 O O . GLU A 1 206 ? 16.622 -9.383 -14.851 1.00 97.94 206 GLU A O 1
ATOM 1608 N N . CYS A 1 207 ? 17.499 -7.647 -15.967 1.00 97.50 207 CYS A N 1
ATOM 1609 C CA . CYS A 1 207 ? 18.029 -6.958 -14.797 1.00 97.50 207 CYS A CA 1
ATOM 1610 C C . CYS A 1 207 ? 17.232 -5.671 -14.552 1.00 97.50 207 CYS A C 1
ATOM 1612 O O . CYS A 1 207 ? 17.341 -4.700 -15.308 1.00 97.50 207 CYS A O 1
ATOM 1614 N N . ILE A 1 208 ? 16.443 -5.666 -13.479 1.00 98.06 208 ILE A N 1
ATOM 1615 C CA . ILE A 1 208 ? 15.511 -4.596 -13.121 1.00 98.06 208 ILE A CA 1
ATOM 1616 C C . ILE A 1 208 ? 16.044 -3.814 -11.922 1.00 98.06 208 ILE A C 1
ATOM 1618 O O . ILE A 1 208 ? 16.530 -4.403 -10.957 1.00 98.06 208 ILE A O 1
ATOM 1622 N N . LEU A 1 209 ? 15.918 -2.489 -11.957 1.00 97.25 209 LEU A N 1
ATOM 1623 C CA . LEU A 1 209 ? 16.226 -1.614 -10.826 1.00 97.25 209 LEU A CA 1
ATOM 1624 C C . LEU A 1 209 ? 14.939 -1.054 -10.219 1.00 97.25 209 LEU A C 1
ATOM 1626 O O . LEU A 1 209 ? 14.178 -0.389 -10.911 1.00 97.25 209 LEU A O 1
ATOM 1630 N N . ASP A 1 210 ? 14.727 -1.261 -8.923 1.00 97.19 210 ASP A N 1
ATOM 1631 C CA . ASP A 1 210 ? 13.688 -0.586 -8.140 1.00 97.19 210 ASP A CA 1
ATOM 1632 C C . ASP A 1 210 ? 14.334 0.484 -7.246 1.00 97.19 210 ASP A C 1
ATOM 1634 O O . ASP A 1 210 ? 15.069 0.185 -6.294 1.00 97.19 210 ASP A O 1
ATOM 1638 N N . LEU A 1 211 ? 14.094 1.746 -7.596 1.00 93.88 211 LEU A N 1
ATOM 1639 C CA . LEU A 1 211 ? 14.552 2.918 -6.864 1.00 93.88 211 LEU A CA 1
ATOM 1640 C C . LEU A 1 211 ? 13.539 3.278 -5.777 1.00 93.88 211 LEU A C 1
ATOM 1642 O O . LEU A 1 211 ? 12.350 3.424 -6.051 1.00 93.88 211 LEU A O 1
ATOM 1646 N N . CYS A 1 212 ? 14.034 3.509 -4.556 1.00 93.69 212 CYS A N 1
ATOM 1647 C CA . CYS A 1 212 ? 13.203 3.770 -3.374 1.00 93.69 212 CYS A CA 1
ATOM 1648 C C . CYS A 1 212 ? 12.310 2.570 -3.007 1.00 93.69 212 CYS A C 1
ATOM 1650 O O . CYS A 1 212 ? 11.162 2.720 -2.586 1.00 93.69 212 CYS A O 1
ATOM 1652 N N . ALA A 1 213 ? 12.880 1.371 -3.144 1.00 94.69 213 ALA A N 1
ATOM 1653 C CA . ALA A 1 213 ? 12.174 0.097 -3.158 1.00 94.69 213 ALA A CA 1
ATOM 1654 C C . ALA A 1 213 ? 11.429 -0.244 -1.860 1.00 94.69 213 ALA A C 1
ATOM 1656 O O . ALA A 1 213 ? 10.458 -1.007 -1.864 1.00 94.69 213 ALA A O 1
ATOM 1657 N N . ALA A 1 214 ? 11.881 0.245 -0.702 1.00 92.12 214 ALA A N 1
ATOM 1658 C CA . ALA A 1 214 ? 11.357 -0.240 0.565 1.00 92.12 214 ALA A CA 1
ATOM 1659 C C . ALA A 1 214 ? 9.925 0.277 0.827 1.00 92.12 214 ALA A C 1
ATOM 1661 O O . ALA A 1 214 ? 9.635 1.446 0.602 1.00 92.12 214 ALA A O 1
ATOM 1662 N N . PRO A 1 215 ? 8.994 -0.532 1.366 1.00 93.31 215 PRO A N 1
ATOM 1663 C CA . PRO A 1 215 ? 9.196 -1.824 2.022 1.00 93.31 215 PRO A CA 1
ATOM 1664 C C . PRO A 1 215 ? 9.137 -3.049 1.085 1.00 93.31 215 PRO A C 1
ATOM 1666 O O . PRO A 1 215 ? 8.963 -4.162 1.570 1.00 93.31 215 PRO A O 1
ATOM 1669 N N . GLY A 1 216 ? 9.255 -2.885 -0.233 1.00 93.94 216 GLY A N 1
ATOM 1670 C CA . GLY A 1 216 ? 9.457 -3.993 -1.178 1.00 93.94 216 GLY A CA 1
ATOM 1671 C C . GLY A 1 216 ? 8.194 -4.545 -1.826 1.00 93.94 216 GLY A C 1
ATOM 1672 O O . GLY A 1 216 ? 8.241 -5.604 -2.444 1.00 93.94 216 GLY A O 1
ATOM 1673 N N . GLY A 1 217 ? 7.049 -3.869 -1.694 1.00 95.94 217 GLY A N 1
ATOM 1674 C CA . GLY A 1 217 ? 5.792 -4.344 -2.285 1.00 95.94 217 GLY A CA 1
ATOM 1675 C C . GLY A 1 217 ? 5.866 -4.476 -3.810 1.00 95.94 217 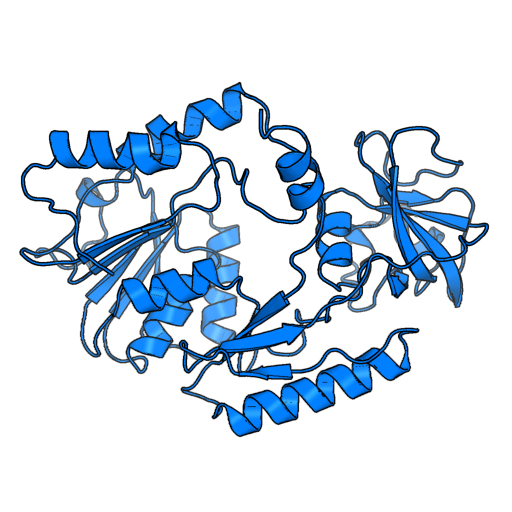GLY A C 1
ATOM 1676 O O . GLY A 1 217 ? 5.415 -5.483 -4.350 1.00 95.94 217 GLY A O 1
ATOM 1677 N N . LYS A 1 218 ? 6.475 -3.493 -4.490 1.00 97.88 218 LYS A N 1
ATOM 1678 C CA . LYS A 1 218 ? 6.672 -3.503 -5.948 1.00 97.88 218 LYS A CA 1
ATOM 1679 C C . LYS A 1 218 ? 7.874 -4.355 -6.364 1.00 97.88 218 LYS A C 1
ATOM 1681 O O . LYS A 1 218 ? 7.733 -5.153 -7.278 1.00 97.88 218 LYS A O 1
ATOM 1686 N N . SER A 1 219 ? 8.992 -4.306 -5.641 1.00 98.06 219 SER A N 1
ATOM 1687 C CA . SER A 1 219 ? 10.169 -5.144 -5.938 1.00 98.06 219 SER A CA 1
ATOM 1688 C C . SER A 1 219 ? 9.856 -6.639 -5.862 1.00 98.06 219 SER A C 1
ATOM 1690 O O . SER A 1 219 ? 10.204 -7.401 -6.758 1.00 98.06 219 SER A O 1
ATOM 1692 N N . THR A 1 220 ? 9.129 -7.067 -4.825 1.00 97.44 220 THR A N 1
ATOM 1693 C CA . THR A 1 220 ? 8.689 -8.468 -4.719 1.00 97.44 220 THR A CA 1
ATOM 1694 C C . THR A 1 220 ? 7.632 -8.829 -5.761 1.00 97.44 220 THR A C 1
ATOM 1696 O O . THR A 1 220 ? 7.555 -9.982 -6.161 1.00 97.44 220 THR A O 1
ATOM 1699 N N . HIS A 1 221 ? 6.827 -7.867 -6.227 1.00 98.25 221 HIS A N 1
ATOM 1700 C CA . HIS A 1 221 ? 5.901 -8.092 -7.340 1.00 98.25 221 HIS A CA 1
ATOM 1701 C C . HIS A 1 221 ? 6.642 -8.307 -8.656 1.00 98.25 221 HIS A C 1
ATOM 1703 O O . HIS A 1 221 ? 6.360 -9.280 -9.342 1.00 98.25 221 HIS A O 1
ATOM 1709 N N . ILE A 1 222 ? 7.615 -7.448 -8.967 1.00 98.50 222 ILE A N 1
ATOM 1710 C CA . ILE A 1 222 ? 8.477 -7.566 -10.149 1.00 98.50 222 ILE A CA 1
ATOM 1711 C C . ILE A 1 222 ? 9.131 -8.948 -10.182 1.00 98.50 222 ILE A C 1
ATOM 1713 O O . ILE A 1 222 ? 9.019 -9.644 -11.185 1.00 98.50 222 ILE A O 1
ATOM 1717 N N . ALA A 1 223 ? 9.718 -9.386 -9.065 1.00 98.12 223 ALA A N 1
ATOM 1718 C CA . ALA A 1 223 ? 10.296 -10.724 -8.959 1.00 98.12 223 ALA A CA 1
ATOM 1719 C C . ALA A 1 223 ? 9.265 -11.835 -9.227 1.00 98.12 223 ALA A C 1
ATOM 1721 O O . ALA A 1 223 ? 9.545 -12.744 -10.000 1.00 98.12 223 ALA A O 1
ATOM 1722 N N . CYS A 1 224 ? 8.052 -11.746 -8.661 1.00 97.12 224 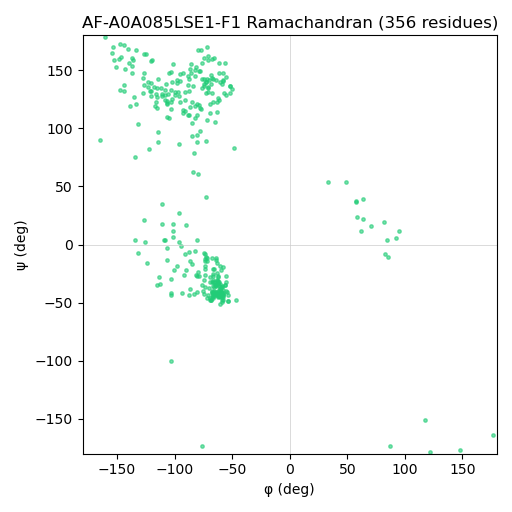CYS A N 1
ATOM 1723 C CA . CYS A 1 224 ? 6.979 -12.703 -8.960 1.00 97.12 224 CYS A CA 1
ATOM 1724 C C . CYS A 1 224 ? 6.600 -12.718 -10.455 1.00 97.12 224 CYS A C 1
ATOM 1726 O O . CYS A 1 224 ? 6.411 -13.796 -11.011 1.00 97.12 224 CYS A O 1
ATOM 1728 N N . LEU A 1 225 ? 6.491 -11.552 -11.105 1.00 98.06 225 LEU A N 1
ATOM 1729 C CA . LEU A 1 225 ? 6.144 -11.443 -12.531 1.00 98.06 225 LEU A CA 1
ATOM 1730 C C . LEU A 1 225 ? 7.223 -12.041 -13.444 1.00 98.06 225 LEU A C 1
ATOM 1732 O O . LEU A 1 225 ? 6.896 -12.608 -14.480 1.00 98.06 225 LEU A O 1
ATOM 1736 N N . MET A 1 226 ? 8.489 -11.965 -13.031 1.00 98.25 226 MET A N 1
ATOM 1737 C CA . MET A 1 226 ? 9.628 -12.565 -13.732 1.00 98.25 226 MET A CA 1
ATOM 1738 C C . MET A 1 226 ? 9.790 -14.069 -13.465 1.00 98.25 226 MET A C 1
ATOM 1740 O O . MET A 1 226 ? 10.784 -14.651 -13.885 1.00 98.25 226 MET A O 1
ATOM 1744 N N . GLY A 1 227 ? 8.881 -14.709 -12.722 1.00 97.62 227 GLY A N 1
ATOM 1745 C CA . GLY A 1 227 ? 9.058 -16.112 -12.335 1.00 97.62 227 GLY A CA 1
ATOM 1746 C C . GLY A 1 227 ? 10.168 -16.338 -11.298 1.00 97.62 227 GLY A C 1
ATOM 1747 O O . GLY A 1 227 ? 10.617 -17.464 -11.131 1.00 97.62 227 GLY A O 1
ATOM 1748 N N . ASP A 1 228 ? 10.622 -15.280 -10.616 1.00 97.75 228 ASP A N 1
ATOM 1749 C CA . ASP A 1 228 ? 11.853 -15.243 -9.808 1.00 97.75 228 ASP A CA 1
ATOM 1750 C C . ASP A 1 228 ? 13.129 -15.584 -10.616 1.00 97.75 228 ASP A C 1
ATOM 1752 O O . ASP A 1 228 ? 14.147 -15.980 -10.047 1.00 97.75 228 ASP A O 1
ATOM 1756 N N . GLU A 1 229 ? 13.096 -15.393 -11.943 1.00 98.00 229 GLU A N 1
ATOM 1757 C CA . GLU A 1 229 ? 14.221 -15.603 -12.861 1.00 98.00 229 GLU A CA 1
ATOM 1758 C C . GLU A 1 229 ? 14.793 -14.264 -13.345 1.00 98.00 229 GLU A C 1
ATOM 1760 O O . GLU A 1 229 ? 14.100 -13.467 -13.973 1.00 98.00 229 GLU A O 1
ATOM 1765 N N . GLY A 1 230 ? 16.080 -14.012 -13.101 1.00 97.12 230 GLY A N 1
ATOM 1766 C CA . GLY A 1 230 ? 16.747 -12.746 -13.431 1.00 97.12 230 GLY A CA 1
ATOM 1767 C C . GLY A 1 230 ? 17.253 -12.034 -12.180 1.00 97.12 230 GLY A C 1
ATOM 1768 O O . GLY A 1 230 ? 17.611 -12.682 -11.195 1.00 97.12 230 GLY A O 1
ATOM 1769 N N . ARG A 1 231 ? 17.330 -10.699 -12.221 1.00 97.62 231 ARG A N 1
ATOM 1770 C CA . ARG A 1 231 ? 17.840 -9.891 -11.101 1.00 97.62 231 ARG A CA 1
ATOM 1771 C C . ARG A 1 231 ? 16.949 -8.683 -10.843 1.00 97.62 231 ARG A C 1
ATOM 1773 O O . ARG A 1 231 ? 16.739 -7.872 -11.739 1.00 97.62 231 ARG A O 1
ATOM 1780 N N . VAL A 1 232 ? 16.500 -8.516 -9.602 1.00 98.31 232 VAL A N 1
ATOM 1781 C CA . VAL A 1 232 ? 15.766 -7.330 -9.139 1.00 98.31 232 VAL A CA 1
ATOM 1782 C C . VAL A 1 232 ? 16.615 -6.595 -8.109 1.00 98.31 232 VAL A C 1
ATOM 1784 O O . VAL A 1 232 ? 16.634 -6.936 -6.927 1.00 98.31 232 VAL A O 1
ATOM 1787 N N . ILE A 1 233 ? 17.333 -5.567 -8.550 1.00 97.25 233 ILE A N 1
ATOM 1788 C CA . ILE A 1 233 ? 18.156 -4.724 -7.683 1.00 97.25 233 ILE A CA 1
ATOM 1789 C C . ILE A 1 233 ? 17.248 -3.701 -6.997 1.00 97.25 233 ILE A C 1
ATOM 1791 O O . ILE A 1 233 ? 16.719 -2.795 -7.627 1.00 97.25 233 ILE A O 1
ATOM 1795 N N . SER A 1 234 ? 17.083 -3.835 -5.685 1.00 97.44 234 SER A N 1
ATOM 1796 C CA . SER A 1 234 ? 16.245 -2.973 -4.850 1.00 97.44 234 SER A CA 1
ATOM 1797 C C . SER A 1 234 ? 17.104 -2.046 -3.999 1.00 97.44 234 SER A C 1
ATOM 1799 O O . SER A 1 234 ? 17.905 -2.515 -3.182 1.00 97.44 234 SER A O 1
ATOM 1801 N N . VAL A 1 235 ? 16.928 -0.732 -4.158 1.00 95.44 235 VAL A N 1
ATOM 1802 C CA . VAL A 1 235 ? 17.748 0.280 -3.476 1.00 95.44 235 VAL A CA 1
ATOM 1803 C C . VAL A 1 235 ? 16.889 1.197 -2.612 1.00 95.44 235 VAL A C 1
ATOM 1805 O O . VAL A 1 235 ? 15.879 1.732 -3.063 1.00 95.44 235 VAL A O 1
ATOM 1808 N N . ASP A 1 236 ? 17.314 1.414 -1.368 1.00 94.62 236 ASP A N 1
ATOM 1809 C CA . ASP A 1 236 ? 16.704 2.377 -0.444 1.00 94.62 236 ASP A CA 1
ATOM 1810 C C . ASP A 1 236 ? 17.786 2.983 0.474 1.00 94.62 236 ASP A C 1
ATOM 1812 O O . ASP A 1 236 ? 18.879 2.428 0.621 1.00 94.62 236 ASP A O 1
ATOM 1816 N N . ASP A 1 237 ? 17.513 4.124 1.102 1.00 91.38 237 ASP A N 1
ATOM 1817 C CA . ASP A 1 237 ? 18.459 4.807 1.997 1.00 91.38 237 ASP A CA 1
ATOM 1818 C C . ASP A 1 237 ? 18.292 4.377 3.470 1.00 91.38 237 ASP A C 1
ATOM 1820 O O . ASP A 1 237 ? 19.243 4.383 4.273 1.00 91.38 237 ASP A O 1
ATOM 1824 N N . SER A 1 238 ? 17.079 3.947 3.823 1.00 93.12 238 SER A N 1
ATOM 1825 C CA . SER A 1 238 ? 16.622 3.762 5.191 1.00 93.12 238 SER A CA 1
ATOM 1826 C C . SER A 1 238 ? 16.855 2.341 5.685 1.00 93.12 238 SER A C 1
ATOM 1828 O O . SER A 1 238 ? 16.228 1.380 5.237 1.00 93.12 238 SER A O 1
ATOM 1830 N N . LEU A 1 239 ? 17.710 2.197 6.702 1.00 92.31 239 LEU A N 1
ATOM 1831 C CA . LEU A 1 239 ? 18.028 0.887 7.271 1.00 92.31 239 LEU A CA 1
ATOM 1832 C C . LEU A 1 239 ? 16.786 0.167 7.824 1.00 92.31 239 LEU A C 1
ATOM 1834 O O . LEU A 1 239 ? 16.635 -1.033 7.616 1.00 92.31 239 LEU A O 1
ATOM 1838 N N . SER A 1 240 ? 15.879 0.884 8.495 1.00 91.81 240 SER A N 1
ATOM 1839 C CA . SER A 1 240 ? 14.662 0.284 9.057 1.00 91.81 240 SER A CA 1
ATOM 1840 C C . SER A 1 240 ? 13.702 -0.201 7.967 1.00 91.81 240 SER A C 1
ATOM 1842 O O . SER A 1 240 ? 13.144 -1.293 8.089 1.00 91.81 240 SER A O 1
ATOM 1844 N N . ARG A 1 241 ? 13.546 0.559 6.874 1.00 94.12 241 ARG A N 1
ATOM 1845 C CA . ARG A 1 241 ? 12.707 0.151 5.738 1.00 94.12 241 ARG A CA 1
ATOM 1846 C C . ARG A 1 241 ? 13.338 -1.011 4.966 1.00 94.12 241 ARG A C 1
ATOM 1848 O O . ARG A 1 241 ? 12.621 -1.933 4.587 1.00 94.12 241 ARG A O 1
ATOM 1855 N N . ILE A 1 242 ? 14.663 -1.027 4.807 1.00 94.62 242 ILE A N 1
ATOM 1856 C CA . ILE A 1 242 ? 15.403 -2.155 4.217 1.00 94.62 242 ILE A CA 1
ATOM 1857 C C . ILE A 1 242 ? 15.203 -3.439 5.018 1.00 94.62 242 ILE A C 1
ATOM 1859 O O . ILE A 1 242 ? 15.000 -4.500 4.429 1.00 94.62 242 ILE A O 1
ATOM 1863 N N . THR A 1 243 ? 15.227 -3.364 6.350 1.00 95.81 243 THR A N 1
ATOM 1864 C CA . THR A 1 243 ? 14.932 -4.526 7.199 1.00 95.81 243 THR A CA 1
ATOM 1865 C C . THR A 1 243 ? 13.538 -5.078 6.905 1.00 95.81 243 THR A C 1
ATOM 1867 O O . THR A 1 243 ? 13.393 -6.286 6.728 1.00 95.81 243 THR A O 1
ATOM 1870 N N . GLN A 1 244 ? 12.529 -4.211 6.761 1.00 93.81 244 GLN A N 1
ATOM 1871 C CA . GLN A 1 244 ? 11.177 -4.634 6.383 1.00 93.81 244 GLN A CA 1
ATOM 1872 C C . GLN A 1 244 ? 11.128 -5.260 4.982 1.00 93.81 244 GLN A C 1
ATOM 1874 O O . GLN A 1 244 ? 10.468 -6.278 4.787 1.00 93.81 244 GLN A O 1
ATOM 1879 N N . LEU A 1 245 ? 11.841 -4.680 4.015 1.00 96.00 245 LEU A N 1
ATOM 1880 C CA . LEU A 1 245 ? 11.936 -5.213 2.658 1.00 96.00 245 LEU A CA 1
ATOM 1881 C C . LEU A 1 245 ? 12.553 -6.620 2.657 1.00 96.00 245 LEU A C 1
ATOM 1883 O O . LEU A 1 245 ? 11.981 -7.530 2.064 1.00 96.00 245 LEU A O 1
ATOM 1887 N N . ARG A 1 246 ? 13.643 -6.846 3.404 1.00 96.88 246 ARG A N 1
ATOM 1888 C CA . ARG A 1 246 ? 14.250 -8.182 3.560 1.00 96.88 246 ARG A CA 1
ATOM 1889 C C . ARG A 1 246 ? 13.304 -9.186 4.215 1.00 96.88 246 ARG A C 1
ATOM 1891 O O . ARG A 1 246 ? 13.238 -10.329 3.778 1.00 96.88 246 ARG A O 1
ATOM 1898 N N . GLN A 1 247 ? 12.547 -8.765 5.227 1.00 94.62 247 GLN A N 1
ATOM 1899 C CA . GLN A 1 247 ? 11.528 -9.617 5.847 1.00 94.62 247 GLN A CA 1
ATOM 1900 C C . GLN A 1 247 ? 10.430 -10.007 4.851 1.00 94.62 247 GLN A C 1
ATOM 1902 O O . GLN A 1 247 ? 10.007 -11.159 4.832 1.00 94.62 247 GLN A O 1
ATOM 1907 N N . ASN A 1 248 ? 9.980 -9.070 4.014 1.00 94.50 248 ASN A N 1
ATOM 1908 C CA . ASN A 1 248 ? 8.958 -9.335 3.003 1.00 94.50 248 ASN A CA 1
ATOM 1909 C C . ASN A 1 248 ? 9.467 -10.285 1.907 1.00 94.50 248 ASN A C 1
ATOM 1911 O O . ASN A 1 248 ? 8.749 -11.206 1.529 1.00 94.50 248 ASN A O 1
ATOM 1915 N N . ILE A 1 249 ? 10.718 -10.121 1.462 1.00 95.25 249 ILE A N 1
ATOM 1916 C CA . ILE A 1 249 ? 11.386 -11.061 0.546 1.00 95.25 249 ILE A CA 1
ATOM 1917 C C . ILE A 1 249 ? 11.432 -12.465 1.157 1.00 95.25 249 ILE A C 1
ATOM 1919 O O . ILE A 1 249 ? 11.041 -13.429 0.503 1.00 95.25 249 ILE A O 1
ATOM 1923 N N . ALA A 1 250 ? 11.847 -12.582 2.423 1.00 94.69 250 ALA A N 1
ATOM 1924 C CA . ALA A 1 250 ? 11.947 -13.868 3.110 1.00 94.69 250 ALA A CA 1
ATOM 1925 C C . ALA A 1 250 ? 10.582 -14.568 3.248 1.00 94.69 250 ALA A C 1
ATOM 1927 O O . ALA A 1 250 ? 10.470 -15.756 2.947 1.00 94.69 250 ALA A O 1
ATOM 1928 N N . LYS A 1 251 ? 9.533 -13.826 3.636 1.00 92.38 251 LYS A N 1
ATOM 1929 C CA . LYS A 1 251 ? 8.148 -14.327 3.733 1.00 92.38 251 LYS A CA 1
ATOM 1930 C C . LYS A 1 251 ? 7.636 -14.875 2.393 1.00 92.38 251 LYS A C 1
ATOM 1932 O O . LYS A 1 251 ? 7.062 -15.963 2.335 1.00 92.38 251 LYS A O 1
ATOM 1937 N N . LEU A 1 252 ? 7.925 -14.168 1.300 1.00 91.25 252 LEU A N 1
ATOM 1938 C CA . LEU A 1 252 ? 7.549 -14.584 -0.054 1.00 91.25 252 LEU A CA 1
ATOM 1939 C C . LEU A 1 252 ? 8.516 -15.600 -0.683 1.00 91.25 252 LEU A C 1
ATOM 1941 O O . LEU A 1 252 ? 8.193 -16.159 -1.726 1.00 91.25 252 LEU A O 1
ATOM 1945 N N . SER A 1 253 ? 9.635 -15.905 -0.018 1.00 93.19 253 SER A N 1
ATOM 1946 C CA . SER A 1 253 ? 10.658 -16.873 -0.442 1.00 93.19 253 SER A CA 1
ATOM 1947 C C . SER A 1 253 ? 11.274 -16.577 -1.817 1.00 93.19 253 SER A C 1
ATOM 1949 O O . SER A 1 253 ? 11.561 -17.503 -2.570 1.00 93.19 253 SER A O 1
ATOM 1951 N N . LEU A 1 254 ? 11.479 -15.294 -2.123 1.00 95.19 254 LEU A N 1
ATOM 1952 C CA . LEU A 1 254 ? 12.058 -14.826 -3.389 1.00 95.19 254 LEU A CA 1
ATOM 1953 C C . LEU A 1 254 ? 13.589 -14.783 -3.319 1.00 95.19 254 LEU A C 1
ATOM 1955 O O . LEU A 1 254 ? 14.151 -14.400 -2.289 1.00 95.19 254 LEU A O 1
ATOM 1959 N N . LYS A 1 255 ? 14.259 -15.146 -4.416 1.00 97.00 255 LYS A N 1
ATOM 1960 C CA . LYS A 1 255 ? 15.725 -15.256 -4.505 1.00 97.00 255 LYS A CA 1
ATOM 1961 C C . LYS A 1 255 ? 16.354 -14.234 -5.447 1.00 97.00 255 LYS A C 1
ATOM 1963 O O . LYS A 1 255 ? 17.496 -13.846 -5.219 1.00 97.00 255 LYS A O 1
ATOM 1968 N N . SER A 1 256 ? 15.627 -13.781 -6.467 1.00 97.56 256 SER A N 1
ATOM 1969 C CA . SER A 1 256 ? 16.130 -12.834 -7.475 1.00 97.56 256 SER A CA 1
ATOM 1970 C C . SER A 1 256 ? 16.287 -11.397 -6.960 1.00 97.56 256 SER A C 1
ATOM 1972 O O . SER A 1 256 ? 16.877 -10.556 -7.641 1.00 97.56 256 SER A O 1
ATOM 1974 N N . VAL A 1 257 ? 15.765 -11.088 -5.764 1.00 97.94 257 VAL A N 1
ATOM 1975 C CA . VAL A 1 257 ? 15.769 -9.730 -5.204 1.00 97.94 257 VAL A CA 1
ATOM 1976 C C . VAL A 1 257 ? 17.045 -9.457 -4.407 1.00 97.94 257 VAL A C 1
ATOM 1978 O O . VAL A 1 257 ? 17.240 -9.967 -3.303 1.00 97.94 257 VAL A O 1
ATOM 1981 N N . GLU A 1 258 ? 17.886 -8.569 -4.929 1.00 97.25 258 GLU A N 1
ATOM 1982 C CA . GLU A 1 258 ? 19.114 -8.108 -4.285 1.00 97.25 258 GLU A CA 1
ATOM 1983 C C . GLU A 1 258 ? 18.892 -6.752 -3.611 1.00 97.25 258 GLU A C 1
ATOM 1985 O O . GLU A 1 258 ? 18.364 -5.822 -4.215 1.00 97.25 258 GLU A O 1
ATOM 1990 N N . VAL A 1 259 ? 19.313 -6.608 -2.352 1.00 96.81 259 VAL A N 1
ATOM 1991 C CA . VAL A 1 259 ? 18.973 -5.433 -1.533 1.00 96.81 259 VAL A CA 1
ATOM 1992 C C . VAL A 1 259 ? 20.202 -4.613 -1.182 1.00 96.81 259 VAL A C 1
ATOM 1994 O O . VAL A 1 259 ? 21.047 -5.060 -0.398 1.00 96.81 259 VAL A O 1
ATOM 1997 N N . PHE A 1 260 ? 20.235 -3.368 -1.653 1.00 94.94 260 PHE A N 1
ATOM 1998 C CA . PHE A 1 260 ? 21.325 -2.432 -1.407 1.00 94.94 260 PHE A CA 1
ATOM 1999 C C . PHE A 1 260 ? 20.854 -1.231 -0.591 1.00 94.94 260 PHE A C 1
ATOM 2001 O O . PHE A 1 260 ? 19.824 -0.620 -0.870 1.00 94.94 260 PHE A O 1
ATOM 2008 N N . ARG A 1 261 ? 21.654 -0.866 0.414 1.00 93.31 261 ARG A N 1
ATOM 2009 C CA . ARG A 1 261 ? 21.515 0.418 1.098 1.00 93.31 261 ARG A CA 1
ATOM 2010 C C . ARG A 1 261 ? 22.431 1.424 0.425 1.00 93.31 261 ARG A C 1
ATOM 2012 O O . ARG A 1 261 ? 23.647 1.281 0.532 1.00 93.31 261 ARG A O 1
ATOM 2019 N N . ALA A 1 262 ? 21.870 2.429 -0.229 1.00 91.00 262 ALA A N 1
ATOM 2020 C CA . ALA A 1 262 ? 22.656 3.463 -0.889 1.00 91.00 262 ALA A CA 1
ATOM 2021 C C . ALA A 1 262 ? 21.889 4.784 -0.964 1.00 91.00 262 ALA A C 1
ATOM 2023 O O . ALA A 1 262 ? 20.663 4.816 -0.891 1.00 91.00 262 ALA A O 1
ATOM 2024 N N . ASP A 1 263 ? 22.633 5.875 -1.134 1.00 89.19 263 ASP A N 1
ATOM 2025 C CA . ASP A 1 263 ? 22.049 7.159 -1.504 1.00 89.19 263 ASP A CA 1
ATOM 2026 C C . ASP A 1 263 ? 21.590 7.095 -2.964 1.00 89.19 263 ASP A C 1
ATOM 2028 O O . ASP A 1 263 ? 22.404 7.095 -3.892 1.00 89.19 263 ASP A O 1
ATOM 2032 N N . VAL A 1 264 ? 20.272 7.040 -3.146 1.00 87.44 264 VAL A N 1
ATOM 2033 C CA . VAL A 1 264 ? 19.640 6.898 -4.457 1.00 87.44 264 VAL A CA 1
ATOM 2034 C C . VAL A 1 264 ? 19.986 8.069 -5.384 1.00 87.44 264 VAL A C 1
ATOM 2036 O O . VAL A 1 264 ? 20.176 7.864 -6.580 1.00 87.44 264 VAL A O 1
ATOM 2039 N N . VAL A 1 265 ? 20.155 9.285 -4.849 1.00 87.44 265 VAL A N 1
ATOM 2040 C CA . VAL A 1 265 ? 20.479 10.479 -5.651 1.00 87.44 265 VAL A CA 1
ATOM 2041 C C . VAL A 1 265 ? 21.856 10.356 -6.310 1.00 87.44 265 VAL A C 1
ATOM 2043 O O . VAL A 1 265 ? 22.066 10.815 -7.434 1.00 87.44 265 VAL A O 1
ATOM 2046 N N . ASN A 1 266 ? 22.802 9.718 -5.620 1.00 84.69 266 ASN A N 1
ATOM 2047 C CA . ASN A 1 266 ? 24.182 9.560 -6.074 1.00 84.69 266 ASN A CA 1
ATOM 2048 C C . ASN A 1 266 ? 24.469 8.167 -6.658 1.00 84.69 266 ASN A C 1
ATOM 2050 O O . ASN A 1 266 ? 25.626 7.831 -6.913 1.00 84.69 266 ASN A O 1
ATOM 2054 N N . LEU A 1 267 ? 23.436 7.358 -6.908 1.00 85.06 267 LEU A N 1
ATOM 2055 C CA . LEU A 1 267 ? 23.585 5.970 -7.345 1.00 85.06 267 LEU A CA 1
ATOM 2056 C C . LEU A 1 267 ? 24.269 5.840 -8.712 1.00 85.06 267 LEU A C 1
ATOM 2058 O O . LEU A 1 267 ? 25.038 4.911 -8.923 1.00 85.06 267 LEU A O 1
ATOM 2062 N N . ALA A 1 268 ? 24.052 6.792 -9.621 1.00 76.12 268 ALA A N 1
ATOM 2063 C CA . ALA A 1 268 ? 24.679 6.773 -10.943 1.00 76.12 268 ALA A CA 1
ATOM 2064 C C . ALA A 1 268 ? 26.204 6.956 -10.903 1.00 76.12 268 ALA A C 1
ATOM 2066 O O . ALA A 1 268 ? 26.915 6.414 -11.741 1.00 76.12 268 ALA A O 1
ATOM 2067 N N . THR A 1 269 ? 26.715 7.714 -9.930 1.00 77.56 269 THR A N 1
ATOM 2068 C CA . THR A 1 269 ? 28.150 8.022 -9.813 1.00 77.56 269 THR A CA 1
ATOM 2069 C C . THR A 1 269 ? 28.854 7.167 -8.765 1.00 77.56 269 THR A C 1
ATOM 2071 O O . THR A 1 269 ? 30.071 7.014 -8.818 1.00 77.56 269 THR A O 1
ATOM 2074 N N . ARG A 1 270 ? 28.107 6.617 -7.801 1.00 80.75 270 ARG A N 1
ATOM 2075 C CA . ARG A 1 270 ? 28.623 5.839 -6.661 1.00 80.75 270 ARG A CA 1
ATOM 2076 C C . ARG A 1 270 ? 27.968 4.463 -6.532 1.00 80.75 270 ARG A C 1
ATOM 2078 O O . ARG A 1 270 ? 27.952 3.888 -5.444 1.00 80.75 270 ARG A O 1
ATOM 2085 N N . GLY A 1 271 ? 27.389 3.962 -7.618 1.00 77.31 271 GLY A N 1
ATOM 2086 C CA . GLY A 1 271 ? 26.739 2.659 -7.655 1.00 77.31 271 GLY A CA 1
ATOM 2087 C C . GLY A 1 271 ? 27.704 1.533 -7.262 1.00 77.31 271 GLY A C 1
ATOM 2088 O O . GLY A 1 271 ? 28.904 1.633 -7.533 1.00 77.31 271 GLY A O 1
ATOM 2089 N N . PRO A 1 272 ? 27.214 0.458 -6.620 1.00 80.25 272 PRO A N 1
ATOM 2090 C CA . PRO A 1 272 ? 28.028 -0.716 -6.335 1.00 80.25 272 PRO A CA 1
ATOM 2091 C C . PRO A 1 272 ? 28.667 -1.287 -7.613 1.00 80.25 272 PRO A C 1
ATOM 2093 O O . PRO A 1 272 ? 28.002 -1.336 -8.649 1.00 80.25 272 PRO A O 1
ATOM 2096 N N . PRO A 1 273 ? 29.904 -1.819 -7.557 1.00 76.50 273 PRO A N 1
ATOM 2097 C CA . PRO A 1 273 ? 30.543 -2.457 -8.714 1.00 76.50 273 PRO A CA 1
ATOM 2098 C C . PRO A 1 273 ? 29.763 -3.641 -9.308 1.00 76.50 273 PRO A C 1
ATOM 2100 O O . PRO A 1 273 ? 30.006 -4.019 -10.449 1.00 76.50 273 PRO A O 1
ATOM 2103 N N . SER A 1 274 ? 28.841 -4.234 -8.540 1.00 83.25 274 SER A N 1
ATOM 2104 C CA . SER A 1 274 ? 27.956 -5.325 -8.969 1.00 83.25 274 SER A CA 1
ATOM 2105 C C . SER A 1 274 ? 26.822 -4.881 -9.904 1.00 83.25 274 SER A C 1
ATOM 2107 O O . SER A 1 274 ? 26.083 -5.730 -10.416 1.00 83.25 274 SER A O 1
ATOM 2109 N N . PHE A 1 275 ? 26.648 -3.572 -10.109 1.00 88.69 275 PHE A N 1
ATOM 2110 C CA . PHE A 1 275 ? 25.642 -3.038 -11.018 1.00 88.69 275 PHE A CA 1
ATOM 2111 C C . PHE A 1 275 ? 26.102 -3.204 -12.473 1.00 88.69 275 PHE A C 1
ATOM 2113 O O . PHE A 1 275 ? 27.290 -3.048 -12.774 1.00 88.69 275 PHE A O 1
ATOM 2120 N N . PRO A 1 276 ? 25.182 -3.519 -13.399 1.00 85.88 276 PRO A N 1
ATOM 2121 C CA . PRO A 1 276 ? 25.528 -3.662 -14.805 1.00 85.88 276 PRO A CA 1
ATOM 2122 C C . PRO A 1 276 ? 26.029 -2.329 -15.373 1.00 85.88 276 PRO A C 1
ATOM 2124 O O . PRO A 1 276 ? 25.315 -1.329 -15.368 1.00 85.88 276 PRO A O 1
ATOM 2127 N N . ARG A 1 277 ? 27.252 -2.317 -15.920 1.00 83.06 277 ARG A N 1
ATOM 2128 C CA . ARG A 1 277 ? 27.843 -1.114 -16.543 1.00 83.06 277 ARG A CA 1
ATOM 2129 C C . ARG A 1 277 ? 27.051 -0.610 -17.749 1.00 83.06 277 ARG A C 1
ATOM 2131 O O . ARG A 1 277 ? 27.100 0.573 -18.051 1.00 83.06 277 ARG A O 1
ATOM 2138 N N . SER A 1 278 ? 26.333 -1.505 -18.424 1.00 85.31 278 SER A N 1
ATOM 2139 C CA . SER A 1 278 ? 25.445 -1.185 -19.546 1.00 85.31 278 SER A CA 1
ATOM 2140 C C . SER A 1 278 ? 24.147 -0.487 -19.126 1.00 85.31 278 SER A C 1
ATOM 2142 O O . SER A 1 278 ? 23.378 -0.107 -19.999 1.00 85.31 278 SER A O 1
ATOM 2144 N N . GLY A 1 279 ? 23.865 -0.382 -17.823 1.00 91.06 279 GLY A N 1
ATOM 2145 C CA . GLY A 1 279 ? 22.555 0.003 -17.304 1.00 91.06 279 GLY A CA 1
ATOM 2146 C C . GLY A 1 279 ? 21.606 -1.187 -17.141 1.00 91.06 279 GLY A C 1
ATOM 2147 O O . GLY A 1 279 ? 21.993 -2.349 -17.313 1.00 91.06 279 GLY A O 1
ATOM 2148 N N . PHE A 1 280 ? 20.360 -0.876 -16.803 1.00 95.69 280 PHE A N 1
ATOM 2149 C CA . PHE A 1 280 ? 19.277 -1.808 -16.493 1.00 95.69 280 PHE A CA 1
ATOM 2150 C C . PHE A 1 280 ? 18.297 -1.939 -17.656 1.00 95.69 280 PHE A C 1
ATOM 2152 O O . PHE A 1 280 ? 18.069 -0.978 -18.390 1.00 95.69 280 PHE A O 1
ATOM 2159 N N . ASP A 1 281 ? 17.702 -3.122 -17.809 1.00 97.31 281 ASP A N 1
ATOM 2160 C CA . ASP A 1 281 ? 16.676 -3.364 -18.829 1.00 97.31 281 ASP A CA 1
ATOM 2161 C C . ASP A 1 281 ? 15.425 -2.534 -18.529 1.00 97.31 281 ASP A C 1
ATOM 2163 O O . ASP A 1 281 ? 14.840 -1.918 -19.421 1.00 97.31 281 ASP A O 1
ATOM 2167 N N . ARG A 1 282 ? 15.057 -2.448 -17.243 1.00 97.44 282 ARG A N 1
ATOM 2168 C CA . ARG A 1 282 ? 13.958 -1.600 -16.774 1.00 97.44 282 ARG A CA 1
ATOM 2169 C C . ARG A 1 282 ? 14.264 -0.975 -15.426 1.00 97.44 282 ARG A C 1
ATOM 2171 O O . ARG A 1 282 ? 14.979 -1.547 -14.602 1.00 97.44 282 ARG A O 1
ATOM 2178 N N . VAL A 1 283 ? 13.686 0.195 -15.193 1.00 96.94 283 VAL A N 1
ATOM 2179 C CA . VAL A 1 283 ? 13.795 0.941 -13.941 1.00 96.94 283 VAL A CA 1
ATOM 2180 C C . VAL A 1 283 ? 12.391 1.278 -13.454 1.00 96.94 283 VAL A C 1
ATOM 2182 O O . VAL A 1 283 ? 11.574 1.822 -14.191 1.00 96.94 283 VAL A O 1
ATOM 2185 N N . LEU A 1 284 ? 12.116 0.984 -12.192 1.00 97.56 284 LEU A N 1
ATOM 2186 C CA . LEU A 1 284 ? 10.967 1.497 -11.468 1.00 97.56 284 LEU A CA 1
ATOM 2187 C C . LEU A 1 284 ? 11.445 2.620 -10.547 1.00 97.56 284 LEU A C 1
ATOM 2189 O O . LEU A 1 284 ? 12.335 2.417 -9.725 1.00 97.56 284 LEU A O 1
ATOM 2193 N N . LEU A 1 285 ? 10.840 3.796 -10.671 1.00 96.56 285 LEU A N 1
ATOM 2194 C CA . LEU A 1 285 ? 11.017 4.912 -9.752 1.00 96.56 285 LEU A CA 1
ATOM 2195 C C . LEU A 1 285 ? 9.691 5.185 -9.037 1.00 96.56 285 LEU A C 1
ATOM 2197 O O . LEU A 1 285 ? 8.884 6.006 -9.477 1.00 96.56 285 LEU A O 1
ATOM 2201 N N . ASP A 1 286 ? 9.481 4.495 -7.914 1.00 95.81 286 ASP A N 1
ATOM 2202 C CA . ASP A 1 286 ? 8.374 4.766 -6.993 1.00 95.81 286 ASP A CA 1
ATOM 2203 C C . ASP A 1 286 ? 8.763 5.904 -6.048 1.00 95.81 286 ASP A C 1
ATOM 2205 O O . ASP A 1 286 ? 9.219 5.706 -4.919 1.00 95.81 286 ASP A O 1
ATOM 2209 N N . ALA A 1 287 ? 8.669 7.127 -6.560 1.00 95.00 287 ALA A N 1
ATOM 2210 C CA . ALA A 1 287 ? 9.347 8.250 -5.947 1.00 95.00 287 ALA A CA 1
ATOM 2211 C C . ALA A 1 287 ? 8.716 8.650 -4.595 1.00 95.00 287 ALA A C 1
ATOM 2213 O O . ALA A 1 287 ? 7.484 8.695 -4.456 1.00 95.00 287 ALA A O 1
ATOM 2214 N N . PRO A 1 288 ? 9.537 9.032 -3.593 1.00 94.50 288 PRO A N 1
ATOM 2215 C CA . PRO A 1 288 ? 9.027 9.663 -2.385 1.00 94.50 288 PRO A CA 1
ATOM 2216 C C . PRO A 1 288 ? 8.253 10.927 -2.771 1.00 94.50 288 PRO A C 1
ATOM 2218 O O . PRO A 1 288 ? 8.726 11.755 -3.551 1.00 94.50 288 PRO A O 1
ATOM 2221 N N . CYS A 1 289 ? 7.044 11.063 -2.239 1.00 96.06 289 CYS A N 1
ATOM 2222 C CA . CYS A 1 289 ? 6.101 12.104 -2.631 1.00 96.06 289 CYS A CA 1
ATOM 2223 C C . CYS A 1 289 ? 5.289 12.599 -1.435 1.00 96.06 289 CYS A C 1
ATOM 2225 O O . CYS A 1 289 ? 5.293 12.000 -0.356 1.00 96.06 289 CYS A O 1
ATOM 2227 N N . SER A 1 290 ? 4.527 13.667 -1.649 1.00 95.06 290 SER A N 1
ATOM 2228 C CA . SER A 1 290 ? 3.672 14.266 -0.618 1.00 95.06 290 SER A CA 1
ATOM 2229 C C . SER A 1 290 ? 2.535 13.362 -0.120 1.00 95.06 290 SER A C 1
ATOM 2231 O O . SER A 1 290 ? 1.920 13.658 0.904 1.00 95.06 290 SER A O 1
ATOM 2233 N N . GLY A 1 291 ? 2.235 12.258 -0.814 1.00 93.62 291 GLY A N 1
ATOM 2234 C CA . GLY A 1 291 ? 1.250 11.266 -0.370 1.00 93.62 291 GLY A CA 1
ATOM 2235 C C . GLY A 1 291 ? -0.186 11.795 -0.281 1.00 93.62 291 GLY A C 1
ATOM 2236 O O . GLY A 1 291 ? -1.0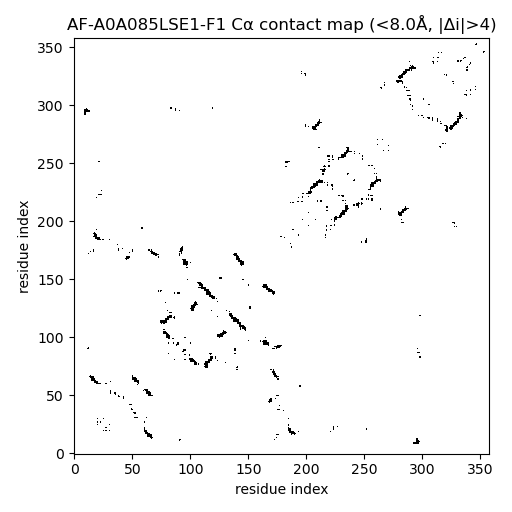13 11.220 0.428 1.00 93.62 291 GLY A O 1
ATOM 2237 N N . LEU A 1 292 ? -0.509 12.883 -0.992 1.00 93.06 292 LEU A N 1
ATOM 2238 C CA . LEU A 1 292 ? -1.835 13.513 -0.958 1.00 93.06 292 LEU A CA 1
ATOM 2239 C C . LEU A 1 292 ? -2.942 12.643 -1.568 1.00 93.06 292 LEU A C 1
ATOM 2241 O O . LEU A 1 292 ? -4.111 12.967 -1.390 1.00 93.06 292 LEU A O 1
ATOM 2245 N N . GLY A 1 293 ? -2.587 11.559 -2.264 1.00 93.56 293 GLY A N 1
ATOM 2246 C CA . GLY A 1 293 ? -3.504 10.560 -2.818 1.00 93.56 293 GLY A CA 1
ATOM 2247 C C . GLY A 1 293 ? -3.717 9.341 -1.912 1.00 93.56 293 GLY A C 1
ATOM 2248 O O . GLY A 1 293 ? -4.507 8.457 -2.244 1.00 93.56 293 GLY A O 1
ATOM 2249 N N . GLN A 1 294 ? -3.056 9.267 -0.752 1.00 93.19 294 GLN A N 1
ATOM 2250 C CA . GLN A 1 294 ? -3.229 8.147 0.173 1.00 93.19 294 GLN A CA 1
ATOM 2251 C C . GLN A 1 294 ? -4.595 8.185 0.855 1.00 93.19 294 GLN A C 1
ATOM 2253 O O . GLN A 1 294 ? -5.009 9.213 1.381 1.00 93.19 294 GLN A O 1
ATOM 2258 N N . ARG A 1 295 ? -5.271 7.035 0.921 1.00 94.75 295 ARG A N 1
ATOM 2259 C CA . ARG A 1 295 ? -6.585 6.900 1.563 1.00 94.75 295 ARG A CA 1
ATOM 2260 C C . ARG A 1 295 ? -6.563 5.839 2.665 1.00 94.75 295 ARG A C 1
ATOM 2262 O O . ARG A 1 295 ? -6.026 4.752 2.427 1.00 94.75 295 ARG A O 1
ATOM 2269 N N . PRO A 1 296 ? -7.155 6.098 3.843 1.00 95.19 296 PRO A N 1
ATOM 2270 C CA . PRO A 1 296 ? -7.761 7.366 4.269 1.00 95.19 296 PRO A CA 1
ATOM 2271 C C . PRO A 1 296 ? -6.723 8.453 4.633 1.00 95.19 296 PRO A C 1
ATOM 2273 O O . PRO A 1 296 ? -5.732 8.201 5.325 1.00 95.19 296 PRO A O 1
ATOM 2276 N N . LEU A 1 297 ? -6.975 9.691 4.205 1.00 93.75 297 LEU A N 1
ATOM 2277 C CA . LEU A 1 297 ? -6.163 10.881 4.458 1.00 93.75 297 LEU A CA 1
ATOM 2278 C C . LEU A 1 297 ? -6.706 11.658 5.661 1.00 93.75 297 LEU A C 1
ATOM 2280 O O . LEU A 1 297 ? -7.498 12.588 5.524 1.00 93.75 297 LEU A O 1
ATOM 2284 N N . LEU A 1 298 ? -6.264 11.278 6.857 1.00 91.44 298 LEU A N 1
ATOM 2285 C CA . LEU A 1 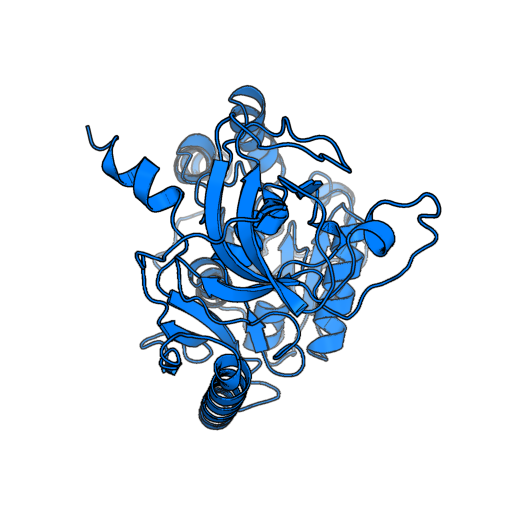298 ? -6.670 11.948 8.102 1.00 91.44 298 LEU A CA 1
ATOM 2286 C C . LEU A 1 298 ? -5.821 13.182 8.442 1.00 91.44 298 LEU A C 1
ATOM 2288 O O . LEU A 1 298 ? -6.219 14.003 9.260 1.00 91.44 298 LEU A O 1
ATOM 2292 N N . PHE A 1 299 ? -4.654 13.315 7.811 1.00 87.75 299 PHE A N 1
ATOM 2293 C CA . PHE A 1 299 ? -3.732 14.428 8.004 1.00 87.75 299 PHE A CA 1
ATOM 2294 C C . PHE A 1 299 ? -3.066 14.779 6.679 1.00 87.75 299 PHE A C 1
ATOM 2296 O O . PHE A 1 299 ? -2.658 13.878 5.944 1.00 87.75 299 PHE A O 1
ATOM 2303 N N . LYS A 1 300 ? -2.952 16.080 6.403 1.00 86.50 300 LYS A N 1
ATOM 2304 C CA . LYS A 1 300 ? -2.243 16.617 5.243 1.00 86.50 300 LYS A CA 1
ATOM 2305 C C . LYS A 1 300 ? -0.887 17.166 5.690 1.00 86.50 300 LYS A C 1
ATOM 2307 O O . LYS A 1 300 ? -0.870 17.902 6.676 1.00 86.50 300 LYS A O 1
ATOM 2312 N N . PRO A 1 301 ? 0.210 16.843 4.987 1.00 87.50 301 PRO A N 1
ATOM 2313 C CA . PRO A 1 301 ? 1.487 17.516 5.197 1.00 87.50 301 PRO A CA 1
ATOM 2314 C C . PRO A 1 301 ? 1.355 19.032 5.016 1.00 87.50 301 PRO A C 1
ATOM 2316 O O . PRO A 1 301 ? 0.449 19.505 4.327 1.00 87.50 301 PRO A O 1
ATOM 2319 N N . ASP A 1 302 ? 2.260 19.785 5.634 1.00 91.31 302 ASP A N 1
ATOM 2320 C CA . ASP A 1 302 ? 2.346 21.228 5.434 1.00 91.31 302 ASP A CA 1
ATOM 2321 C C . ASP A 1 302 ? 2.884 21.576 4.035 1.00 91.31 302 ASP A C 1
ATOM 2323 O O . ASP A 1 302 ? 3.558 20.781 3.377 1.00 91.31 302 ASP A O 1
ATOM 2327 N N . GLU A 1 303 ? 2.595 22.792 3.585 1.00 91.75 303 GLU A N 1
ATOM 2328 C CA . GLU A 1 303 ? 2.917 23.260 2.236 1.00 91.75 303 GLU A CA 1
ATOM 2329 C C . GLU A 1 303 ? 4.424 23.287 1.935 1.00 91.75 303 GLU A C 1
ATOM 2331 O O . GLU A 1 303 ? 4.825 22.999 0.803 1.00 91.75 303 GLU A O 1
ATOM 2336 N N . LYS A 1 304 ? 5.274 23.562 2.937 1.00 92.44 304 LYS A N 1
ATOM 2337 C CA . LYS A 1 304 ? 6.735 23.548 2.755 1.00 92.44 304 LYS A CA 1
ATOM 2338 C C . LYS A 1 304 ? 7.213 22.130 2.467 1.00 92.44 304 LYS A C 1
ATOM 2340 O O . LYS A 1 304 ? 7.988 21.924 1.534 1.00 92.44 304 LYS A O 1
ATOM 2345 N N . THR A 1 305 ? 6.701 21.156 3.219 1.00 91.25 305 THR A N 1
ATOM 2346 C CA . THR A 1 305 ? 6.960 19.734 2.975 1.00 91.25 305 THR A CA 1
ATOM 2347 C C . THR A 1 305 ? 6.501 19.327 1.572 1.00 91.25 305 THR A C 1
ATOM 2349 O O . THR A 1 305 ? 7.297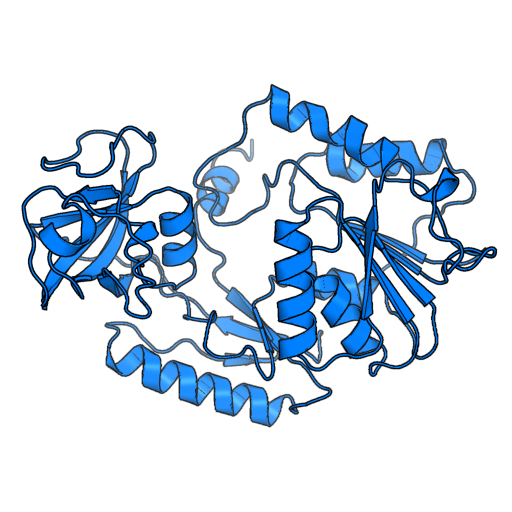 18.768 0.818 1.00 91.25 305 THR A O 1
ATOM 2352 N N . VAL A 1 306 ? 5.266 19.662 1.172 1.00 92.69 306 VAL A N 1
ATOM 2353 C CA . VAL A 1 306 ? 4.729 19.333 -0.168 1.00 92.69 306 VAL A CA 1
ATOM 2354 C C . VAL A 1 306 ? 5.596 19.920 -1.288 1.00 92.69 306 VAL A C 1
ATOM 2356 O O . VAL A 1 306 ? 5.930 19.220 -2.241 1.00 92.69 306 VAL A O 1
ATOM 2359 N N . SER A 1 307 ? 6.025 21.174 -1.147 1.00 93.44 307 SER A N 1
ATOM 2360 C CA . SER A 1 307 ? 6.810 21.884 -2.167 1.00 93.44 307 SER A CA 1
ATOM 2361 C C . SER A 1 307 ? 8.252 21.378 -2.305 1.00 93.44 307 SER A C 1
ATOM 2363 O O . SER A 1 307 ? 8.923 21.690 -3.287 1.00 93.44 307 SER A O 1
ATOM 2365 N N . SER A 1 308 ? 8.749 20.592 -1.344 1.00 94.75 308 SER A N 1
ATOM 2366 C CA . SER A 1 308 ? 10.118 20.057 -1.382 1.00 94.75 308 SER A CA 1
ATOM 2367 C C . SER A 1 308 ? 10.282 18.846 -2.313 1.00 94.75 308 SER A C 1
ATOM 2369 O O . SER A 1 308 ? 11.371 18.624 -2.851 1.00 94.75 308 SER A O 1
ATOM 2371 N N . PHE A 1 309 ? 9.207 18.081 -2.537 1.00 96.12 309 PHE A N 1
AT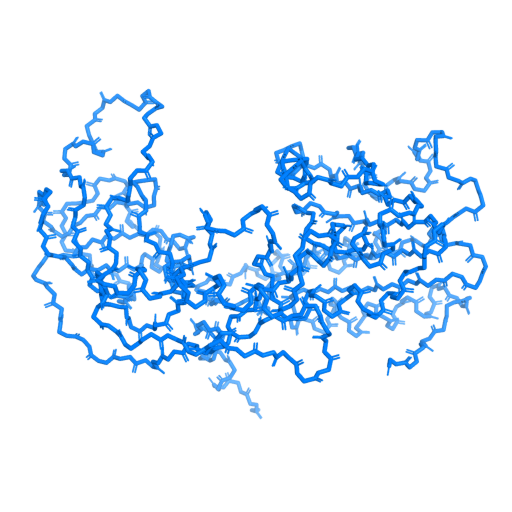OM 2372 C CA . PHE A 1 309 ? 9.263 16.806 -3.255 1.00 96.12 309 PHE A CA 1
ATOM 2373 C C . PHE A 1 309 ? 9.628 16.920 -4.738 1.00 96.12 309 PHE A C 1
ATOM 2375 O O . PHE A 1 309 ? 10.496 16.151 -5.150 1.00 96.12 309 PHE A O 1
ATOM 2382 N N . PRO A 1 310 ? 9.094 17.870 -5.535 1.00 96.50 310 PRO A N 1
ATOM 2383 C CA . PRO A 1 310 ? 9.460 17.979 -6.948 1.00 96.50 310 PRO A CA 1
ATOM 2384 C C . PRO A 1 310 ? 10.975 18.086 -7.167 1.00 96.50 310 PRO A C 1
ATOM 2386 O O . PRO A 1 310 ? 11.542 17.398 -8.012 1.00 96.50 310 PRO A O 1
ATOM 2389 N N . SER A 1 311 ? 11.667 18.894 -6.359 1.00 94.75 311 SER A N 1
ATOM 2390 C CA . SER A 1 311 ? 13.124 19.060 -6.446 1.00 94.75 311 SER A CA 1
ATOM 2391 C C . SER A 1 311 ? 13.892 17.785 -6.094 1.00 94.75 311 SER A C 1
ATOM 2393 O O . SER A 1 311 ? 14.923 17.505 -6.704 1.00 94.75 311 SER A O 1
ATOM 2395 N N . LEU A 1 312 ? 13.414 17.008 -5.117 1.00 93.81 312 LEU A N 1
ATOM 2396 C CA . LEU A 1 312 ? 13.994 15.706 -4.782 1.00 93.81 312 LEU A CA 1
ATOM 2397 C C . LEU A 1 312 ? 13.753 14.694 -5.907 1.00 93.81 312 LEU A C 1
ATOM 2399 O O . LEU A 1 312 ? 14.687 14.034 -6.346 1.00 93.81 312 LEU A O 1
ATOM 2403 N N . GLN A 1 313 ? 12.524 14.606 -6.408 1.00 95.81 313 GLN A N 1
ATOM 2404 C CA . GLN A 1 313 ? 12.138 13.654 -7.446 1.00 95.81 313 GLN A CA 1
ATOM 2405 C C . GLN A 1 313 ? 12.914 13.893 -8.744 1.00 95.81 313 GLN A C 1
ATOM 2407 O O . GLN A 1 313 ? 13.410 12.934 -9.321 1.00 95.81 313 GLN A O 1
ATOM 2412 N N . LYS A 1 314 ? 13.137 15.152 -9.147 1.00 94.19 314 LYS A N 1
ATOM 2413 C CA . LYS A 1 314 ? 14.014 15.488 -10.286 1.00 94.19 314 LYS A CA 1
ATOM 2414 C C . LYS A 1 314 ? 15.446 14.977 -10.111 1.00 94.19 314 LYS A C 1
ATOM 2416 O O . LYS A 1 314 ? 16.045 14.491 -11.060 1.00 94.19 314 LYS A O 1
ATOM 2421 N N . LYS A 1 315 ? 15.999 15.044 -8.893 1.00 91.69 315 LYS A N 1
ATOM 2422 C CA . LYS A 1 315 ? 17.334 14.491 -8.592 1.00 91.69 315 LYS A CA 1
ATOM 2423 C C . LYS A 1 315 ? 17.363 12.962 -8.673 1.00 91.69 315 LYS A C 1
ATOM 2425 O O . LYS A 1 315 ? 18.398 12.406 -9.027 1.00 91.69 315 LYS A O 1
ATOM 2430 N N . LEU A 1 316 ? 16.250 12.308 -8.337 1.00 91.00 316 LEU A N 1
ATOM 2431 C CA . LEU A 1 316 ? 16.084 10.854 -8.416 1.00 91.00 316 LEU A CA 1
ATOM 2432 C C . LEU A 1 316 ? 15.786 10.365 -9.841 1.00 91.00 316 LEU A C 1
ATOM 2434 O O . LEU A 1 316 ? 16.074 9.213 -10.145 1.00 91.00 316 LEU A O 1
ATOM 2438 N N . PHE A 1 317 ? 15.243 11.224 -10.709 1.00 88.69 317 PHE A N 1
ATOM 2439 C CA . PHE A 1 317 ? 14.830 10.916 -12.085 1.00 88.69 317 PHE A CA 1
ATOM 2440 C C . PHE A 1 317 ? 16.018 10.718 -13.048 1.00 88.69 317 PHE A C 1
ATOM 2442 O O . PHE A 1 317 ? 16.017 11.180 -14.179 1.00 88.69 317 PHE A O 1
ATOM 2449 N N . ARG A 1 318 ? 17.084 10.044 -12.625 1.00 76.44 318 ARG A N 1
ATOM 2450 C CA . ARG A 1 318 ? 18.225 9.766 -13.500 1.00 76.44 318 ARG A CA 1
ATOM 2451 C C . ARG A 1 318 ? 18.078 8.391 -14.121 1.00 76.44 318 ARG A C 1
ATOM 2453 O O . ARG A 1 318 ? 17.991 7.389 -13.414 1.00 76.44 318 ARG A O 1
ATOM 2460 N N . SER A 1 319 ? 18.078 8.357 -15.448 1.00 69.00 319 SER A N 1
ATOM 2461 C CA . SER A 1 319 ? 18.007 7.113 -16.199 1.00 69.00 319 SER A CA 1
ATOM 2462 C C . SER A 1 319 ? 19.306 6.321 -16.036 1.00 69.00 319 SER A C 1
ATOM 2464 O O . SER A 1 319 ? 20.365 6.733 -16.501 1.00 69.00 319 SER A O 1
ATOM 2466 N N . LEU A 1 320 ? 19.219 5.172 -15.364 1.00 83.69 320 LEU A N 1
ATOM 2467 C CA . LEU A 1 320 ? 20.228 4.110 -15.418 1.00 83.69 320 LEU A CA 1
ATOM 2468 C C . LEU A 1 320 ? 19.828 3.041 -16.443 1.00 83.69 320 LEU A C 1
ATOM 2470 O O . LEU A 1 320 ? 20.176 1.873 -16.289 1.00 83.69 320 LEU A O 1
ATOM 2474 N N . LEU A 1 321 ? 19.050 3.421 -17.459 1.00 91.06 321 LEU A N 1
ATOM 2475 C CA . LEU A 1 321 ? 18.530 2.501 -18.461 1.00 91.06 321 LEU A CA 1
ATOM 2476 C C . LEU A 1 321 ? 19.582 2.136 -19.508 1.00 91.06 321 LEU A C 1
ATOM 2478 O O . LEU A 1 321 ? 20.423 2.948 -19.893 1.00 91.06 321 LEU A O 1
ATOM 2482 N N . LYS A 1 322 ? 19.462 0.915 -20.026 1.00 93.69 322 LYS A N 1
ATOM 2483 C CA . LYS A 1 322 ? 20.006 0.542 -21.332 1.00 93.69 322 LYS A CA 1
ATOM 2484 C C . LYS A 1 322 ? 19.277 1.309 -22.451 1.00 93.69 322 LYS A C 1
ATOM 2486 O O . LYS A 1 322 ? 18.134 1.733 -22.257 1.00 93.69 322 LYS A O 1
ATOM 2491 N N . PRO A 1 323 ? 19.870 1.422 -23.653 1.00 90.94 323 PRO A N 1
ATOM 2492 C CA . PRO A 1 323 ? 19.121 1.797 -24.851 1.00 90.94 323 PRO A CA 1
ATOM 2493 C C . PRO A 1 323 ? 17.880 0.907 -25.022 1.00 90.94 323 PRO A C 1
ATOM 2495 O O . PRO A 1 323 ? 17.970 -0.306 -24.837 1.00 90.94 323 PRO A O 1
ATOM 2498 N N . ASN A 1 324 ? 16.738 1.508 -25.369 1.00 91.12 324 ASN A N 1
ATOM 2499 C CA . ASN A 1 324 ? 15.419 0.855 -25.449 1.00 91.12 324 ASN A CA 1
ATOM 2500 C C . ASN A 1 324 ? 14.883 0.279 -24.120 1.00 91.12 324 ASN A C 1
ATOM 2502 O O . ASN A 1 324 ? 13.907 -0.470 -24.129 1.00 91.12 324 ASN A O 1
ATOM 2506 N N . GLY A 1 325 ? 15.501 0.615 -22.984 1.00 94.56 325 GLY A N 1
ATOM 2507 C CA . GLY A 1 325 ? 14.992 0.247 -21.667 1.00 94.56 325 GLY A CA 1
ATOM 2508 C C . GLY A 1 325 ? 13.726 1.022 -21.290 1.00 94.56 325 GLY A C 1
ATOM 2509 O O . GLY A 1 325 ? 13.430 2.077 -21.850 1.00 94.56 325 GLY A O 1
ATOM 2510 N N . VAL A 1 326 ? 12.985 0.510 -20.305 1.00 95.94 326 VAL A N 1
ATOM 2511 C CA . VAL A 1 326 ? 11.722 1.118 -19.846 1.00 95.94 326 VAL A CA 1
ATOM 2512 C C . VAL A 1 326 ? 11.856 1.697 -18.443 1.00 95.94 326 VAL A C 1
ATOM 2514 O O . VAL A 1 326 ? 12.273 1.005 -17.517 1.00 95.94 326 VAL A O 1
ATOM 2517 N N . LEU A 1 327 ? 11.443 2.954 -18.270 1.00 96.19 327 LEU A N 1
ATOM 2518 C CA . LEU A 1 327 ? 11.292 3.603 -16.967 1.00 96.19 327 LEU A CA 1
ATOM 2519 C C . LEU A 1 327 ? 9.806 3.746 -16.632 1.00 96.19 327 LEU A C 1
ATOM 2521 O O . LEU A 1 327 ? 9.068 4.404 -17.360 1.00 96.19 327 LEU A O 1
ATOM 2525 N N . VAL A 1 328 ? 9.389 3.210 -15.487 1.00 97.25 328 VAL A N 1
ATOM 2526 C CA . VAL A 1 328 ? 8.090 3.531 -14.882 1.00 97.25 328 VAL A CA 1
ATOM 2527 C C . VAL A 1 328 ? 8.312 4.491 -13.724 1.00 97.25 328 VAL A C 1
ATOM 2529 O O . VAL A 1 328 ? 8.942 4.143 -12.729 1.00 97.25 328 VAL A O 1
ATOM 2532 N N . TYR A 1 329 ? 7.768 5.699 -13.845 1.00 97.06 329 TYR A N 1
ATOM 2533 C CA . TYR A 1 329 ? 7.681 6.667 -12.756 1.00 97.06 329 TYR A CA 1
ATOM 2534 C C . TYR A 1 329 ? 6.304 6.581 -12.097 1.00 97.06 329 TYR A C 1
ATOM 2536 O O . TYR A 1 329 ? 5.285 6.674 -12.783 1.00 97.06 329 TYR A O 1
ATOM 2544 N N . SER A 1 330 ? 6.256 6.430 -10.773 1.00 96.81 330 SER A N 1
ATOM 2545 C CA . SER A 1 330 ? 4.996 6.405 -10.028 1.00 96.81 330 SER A CA 1
ATOM 2546 C C . SER A 1 330 ? 5.064 7.213 -8.740 1.00 96.81 330 SER A C 1
ATOM 2548 O O . SER A 1 330 ? 6.083 7.244 -8.055 1.00 96.81 330 SER A O 1
ATOM 2550 N N . THR A 1 331 ? 3.934 7.810 -8.365 1.00 97.31 331 THR A N 1
ATOM 2551 C CA . THR A 1 331 ? 3.741 8.460 -7.066 1.00 97.31 331 THR A CA 1
ATOM 2552 C C . THR A 1 331 ? 2.400 8.043 -6.459 1.00 97.31 331 THR A C 1
ATOM 2554 O O . THR A 1 331 ? 1.529 7.483 -7.127 1.00 97.31 331 THR A O 1
ATOM 2557 N N . CYS A 1 332 ? 2.200 8.336 -5.173 1.00 95.56 332 CYS A N 1
ATOM 2558 C CA . CYS A 1 332 ? 0.895 8.230 -4.512 1.00 95.56 332 CYS A CA 1
ATOM 2559 C C . CYS A 1 332 ? 0.326 9.609 -4.138 1.00 95.56 332 CYS A C 1
ATOM 2561 O O . CYS A 1 332 ? -0.330 9.771 -3.101 1.00 95.56 332 CYS A O 1
ATOM 2563 N N . THR A 1 333 ? 0.591 10.620 -4.972 1.00 95.81 333 THR A N 1
ATOM 2564 C CA . THR A 1 333 ? 0.124 11.996 -4.776 1.00 95.81 333 THR A CA 1
ATOM 2565 C C . THR A 1 333 ? -0.761 12.493 -5.918 1.00 95.81 333 THR A C 1
ATOM 2567 O O . THR A 1 333 ? -0.730 11.977 -7.029 1.00 95.81 333 THR A O 1
ATOM 2570 N N . LEU A 1 334 ? -1.556 13.521 -5.619 1.00 93.81 334 LEU A N 1
ATOM 2571 C CA . LEU A 1 334 ? -2.394 14.251 -6.575 1.00 93.81 334 LEU A CA 1
ATOM 2572 C C . LEU A 1 334 ? -1.762 15.592 -6.989 1.00 93.81 334 LEU A C 1
ATOM 2574 O O . LEU A 1 334 ? -2.412 16.414 -7.626 1.00 93.81 334 LEU A O 1
ATOM 2578 N N . ASN A 1 335 ? -0.530 15.864 -6.556 1.00 94.88 335 ASN A N 1
ATOM 2579 C CA . ASN A 1 335 ? 0.145 17.123 -6.836 1.00 94.88 335 ASN A CA 1
ATOM 2580 C C . ASN A 1 335 ? 0.671 17.156 -8.277 1.00 94.88 335 ASN A C 1
ATOM 2582 O O . ASN A 1 335 ? 1.591 16.416 -8.619 1.00 94.88 335 ASN A O 1
ATOM 2586 N N . VAL A 1 336 ? 0.146 18.078 -9.085 1.00 97.00 336 VAL A N 1
ATOM 2587 C 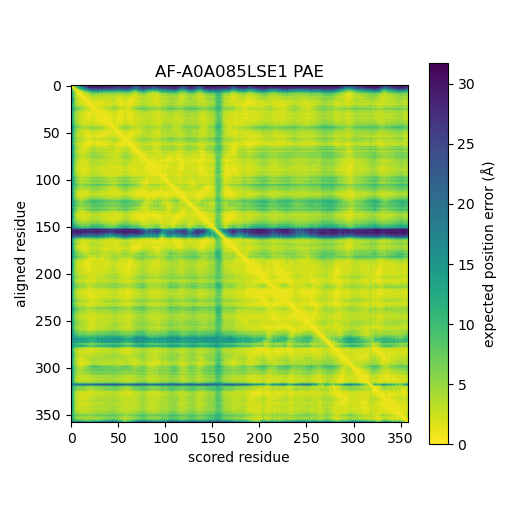CA . VAL A 1 336 ? 0.546 18.275 -10.490 1.00 97.00 336 VAL A CA 1
ATOM 2588 C C . VAL A 1 336 ? 2.049 18.533 -10.628 1.00 97.00 336 VAL A C 1
ATOM 2590 O O . VAL A 1 336 ? 2.672 18.067 -11.577 1.00 97.00 336 VAL A O 1
ATOM 2593 N N . ALA A 1 337 ? 2.669 19.231 -9.670 1.00 97.38 337 ALA A N 1
ATOM 2594 C CA . ALA A 1 337 ? 4.105 19.520 -9.715 1.00 97.38 337 ALA A CA 1
ATOM 2595 C C . ALA A 1 337 ? 4.985 18.265 -9.565 1.00 97.38 337 ALA A C 1
ATOM 2597 O O . ALA A 1 337 ? 6.116 18.255 -10.046 1.00 97.38 337 ALA A O 1
ATOM 2598 N N . GLU A 1 338 ? 4.471 17.232 -8.894 1.00 97.81 338 GLU A N 1
ATOM 2599 C CA . GLU A 1 338 ? 5.143 15.939 -8.711 1.00 97.81 338 GLU A CA 1
ATOM 2600 C C . GLU A 1 338 ? 4.800 14.963 -9.849 1.00 97.81 338 GLU A C 1
ATOM 2602 O O . GLU A 1 338 ? 5.569 14.055 -10.118 1.00 97.81 338 GLU A O 1
ATOM 2607 N N . ASN A 1 339 ? 3.680 15.162 -10.552 1.00 97.81 339 ASN A N 1
ATOM 2608 C CA . ASN A 1 339 ? 3.211 14.275 -11.617 1.00 97.81 339 ASN A CA 1
ATOM 2609 C C . ASN A 1 339 ? 3.497 14.873 -13.008 1.00 97.81 339 ASN A C 1
ATOM 2611 O O . ASN A 1 339 ? 4.626 14.817 -13.493 1.00 97.81 339 ASN A O 1
ATOM 2615 N N . GLU A 1 340 ? 2.503 15.485 -13.657 1.00 97.75 340 GLU A N 1
ATOM 2616 C CA . GLU A 1 340 ? 2.605 16.005 -15.026 1.00 97.75 340 GLU A CA 1
ATOM 2617 C C . GLU A 1 340 ? 3.722 17.048 -15.169 1.00 97.75 340 GLU A C 1
ATOM 2619 O O . GLU A 1 340 ? 4.429 17.086 -16.177 1.00 97.75 340 GLU A O 1
ATOM 2624 N N . GLY A 1 341 ? 3.929 17.871 -14.138 1.00 97.75 341 GLY A N 1
ATOM 2625 C CA . GLY A 1 341 ? 5.002 18.860 -14.101 1.00 97.75 341 GLY A CA 1
ATOM 2626 C C . GLY A 1 341 ? 6.396 18.232 -14.117 1.00 97.75 341 GLY A C 1
ATOM 2627 O O . GLY A 1 341 ? 7.307 18.782 -14.743 1.00 97.75 341 GLY A O 1
ATOM 2628 N N . LEU A 1 342 ? 6.562 17.073 -13.476 1.00 96.88 342 LEU A N 1
ATOM 2629 C CA . LEU A 1 342 ? 7.818 16.335 -13.484 1.00 96.88 342 LEU A CA 1
ATOM 2630 C C . LEU A 1 342 ? 8.050 15.649 -14.832 1.00 96.88 342 LEU A C 1
ATOM 2632 O O . LEU A 1 342 ? 9.149 15.757 -15.367 1.00 96.88 342 LEU A O 1
ATOM 2636 N N . ILE A 1 343 ? 7.016 15.040 -15.421 1.00 96.19 343 ILE A N 1
ATOM 2637 C CA . ILE A 1 343 ? 7.103 14.422 -16.754 1.00 96.19 343 ILE A CA 1
ATOM 2638 C C . ILE A 1 343 ? 7.440 15.460 -17.835 1.00 96.19 343 ILE A C 1
ATOM 2640 O O . ILE A 1 343 ? 8.340 15.245 -18.641 1.00 96.19 343 ILE A O 1
ATOM 2644 N N . ASN A 1 344 ? 6.794 16.630 -17.822 1.00 97.12 344 ASN A N 1
ATOM 2645 C CA . ASN A 1 344 ? 7.103 17.715 -18.759 1.00 97.12 344 ASN A CA 1
ATOM 2646 C C . ASN A 1 344 ? 8.541 18.242 -18.609 1.00 97.12 344 ASN A C 1
ATOM 2648 O O . ASN A 1 344 ? 9.157 18.645 -19.591 1.00 97.12 344 ASN A O 1
ATOM 2652 N N . TRP A 1 345 ? 9.085 18.264 -17.388 1.00 97.06 345 TRP A N 1
ATOM 2653 C CA . TRP A 1 345 ? 10.501 18.580 -17.184 1.00 97.06 345 TRP A CA 1
ATOM 2654 C C . TRP A 1 345 ? 11.402 17.463 -17.726 1.00 97.06 345 TRP A C 1
ATOM 2656 O O . TRP A 1 345 ? 12.343 17.759 -18.455 1.00 97.06 345 TRP A O 1
ATOM 2666 N N . ALA A 1 346 ? 11.086 16.202 -17.429 1.00 95.62 346 ALA A N 1
ATOM 2667 C CA . ALA A 1 346 ? 11.870 15.046 -17.846 1.00 95.62 346 ALA A CA 1
ATOM 2668 C C . ALA A 1 346 ? 12.018 14.951 -19.370 1.00 95.62 346 ALA A C 1
ATOM 2670 O O . ALA A 1 346 ? 13.126 14.771 -19.855 1.00 95.62 346 ALA A O 1
ATOM 2671 N N . LEU A 1 347 ? 10.934 15.148 -20.125 1.00 95.25 347 LEU A N 1
ATOM 2672 C CA . LEU A 1 347 ? 10.957 15.109 -21.595 1.00 95.25 347 LEU A CA 1
ATOM 2673 C C . LEU A 1 347 ? 11.769 16.249 -22.231 1.00 95.25 347 LEU A C 1
ATOM 2675 O O . LEU A 1 347 ? 12.174 16.149 -23.384 1.00 95.25 347 LEU A O 1
ATOM 2679 N N . LYS A 1 348 ? 11.992 17.350 -21.503 1.00 95.81 348 LYS A N 1
ATOM 2680 C CA . LYS A 1 348 ? 12.858 18.452 -21.952 1.00 95.81 348 LYS A CA 1
ATOM 2681 C C . LYS A 1 348 ? 14.319 18.214 -21.591 1.00 95.81 348 LYS A C 1
ATOM 2683 O O . LYS A 1 348 ? 15.195 18.584 -22.362 1.00 95.81 348 LYS A O 1
ATOM 2688 N N . GLU A 1 349 ? 14.560 17.649 -20.411 1.00 95.31 349 GLU A N 1
ATOM 2689 C CA . GLU A 1 349 ? 15.901 17.385 -19.882 1.00 95.31 349 GLU A CA 1
ATOM 2690 C C . GLU A 1 349 ? 16.559 16.167 -20.546 1.00 95.31 349 GLU A C 1
ATOM 2692 O O . GLU A 1 349 ? 17.768 16.172 -20.757 1.00 95.31 349 GLU A O 1
ATOM 2697 N N . TYR A 1 350 ? 15.764 15.151 -20.896 1.00 92.88 350 TYR A N 1
ATOM 2698 C CA . TYR A 1 350 ? 16.209 13.884 -21.479 1.00 92.88 350 TYR A CA 1
ATOM 2699 C C . TYR A 1 350 ? 15.526 13.658 -22.840 1.00 92.88 350 TYR A C 1
ATOM 2701 O O . TYR A 1 350 ? 14.510 12.957 -22.904 1.00 92.88 350 TYR A O 1
ATOM 2709 N N . PRO A 1 351 ? 16.033 14.258 -23.937 1.00 92.25 351 PRO A N 1
ATOM 2710 C CA . PRO A 1 351 ? 15.450 14.127 -25.277 1.00 92.25 351 PRO A CA 1
ATOM 2711 C C . PRO A 1 351 ? 15.410 12.689 -25.816 1.00 92.25 351 PRO A C 1
ATOM 2713 O O . PRO A 1 351 ? 14.682 12.405 -26.763 1.00 92.25 351 PRO A O 1
ATOM 2716 N N . GLU A 1 352 ? 16.200 11.784 -25.238 1.00 91.19 352 GLU A N 1
ATOM 2717 C CA . GLU A 1 352 ? 16.201 10.352 -25.530 1.00 91.19 352 GLU A CA 1
ATOM 2718 C C . GLU A 1 352 ? 14.987 9.605 -24.956 1.00 91.19 352 GLU A C 1
ATOM 2720 O O . GLU A 1 352 ? 14.742 8.457 -25.330 1.00 91.19 352 GLU A O 1
ATOM 2725 N N . LEU A 1 353 ? 14.233 10.227 -24.043 1.00 93.88 353 LEU A N 1
ATOM 2726 C CA . LEU A 1 353 ? 13.016 9.651 -23.488 1.00 93.88 353 LEU A CA 1
ATOM 2727 C C . LEU A 1 353 ? 11.805 10.006 -24.349 1.00 93.88 353 LEU A C 1
ATOM 2729 O O . LEU A 1 353 ? 11.588 11.156 -24.727 1.00 93.88 353 LEU A O 1
ATOM 2733 N N . ALA A 1 354 ? 10.950 9.012 -24.562 1.00 94.56 354 ALA A N 1
ATOM 2734 C CA . ALA A 1 354 ? 9.637 9.178 -25.163 1.00 94.56 354 ALA A CA 1
ATOM 2735 C C . ALA A 1 354 ? 8.570 8.570 -24.248 1.00 94.56 354 ALA A C 1
ATOM 2737 O O . ALA A 1 354 ? 8.819 7.584 -23.551 1.00 94.56 354 ALA A O 1
ATOM 2738 N N . LEU A 1 355 ? 7.373 9.160 -24.249 1.00 95.62 355 LEU A N 1
ATOM 2739 C CA . LEU A 1 355 ? 6.214 8.541 -23.612 1.00 95.62 355 LEU A CA 1
ATOM 2740 C C . LEU A 1 355 ? 5.751 7.338 -24.436 1.00 95.62 355 LEU A C 1
ATOM 2742 O O . LEU A 1 355 ? 5.761 7.379 -25.665 1.00 95.62 355 LEU A O 1
ATOM 2746 N N . VAL A 1 356 ? 5.320 6.291 -23.739 1.00 93.00 356 VAL A N 1
ATOM 2747 C CA . VAL A 1 356 ? 4.824 5.043 -24.327 1.00 93.00 356 VAL A CA 1
ATOM 2748 C C . VAL A 1 356 ? 3.387 4.826 -23.853 1.00 93.00 356 VAL A C 1
ATOM 2750 O O . VAL A 1 356 ? 3.075 5.101 -22.692 1.00 93.00 356 VAL A O 1
ATOM 2753 N N . GLU A 1 357 ? 2.512 4.375 -24.753 1.00 89.44 357 GLU A N 1
ATOM 2754 C CA . GLU A 1 357 ? 1.134 4.006 -24.409 1.00 89.44 357 GLU A CA 1
ATOM 2755 C C . GLU A 1 357 ? 1.095 2.741 -23.538 1.00 89.44 357 GLU A C 1
ATOM 2757 O O . GLU A 1 357 ? 1.949 1.861 -23.666 1.00 89.44 357 GLU A O 1
ATOM 2762 N N . GLN A 1 358 ? 0.119 2.692 -22.626 1.00 73.19 358 GLN A N 1
ATOM 2763 C CA . GLN A 1 358 ? -0.051 1.635 -21.620 1.00 73.19 358 GLN A CA 1
ATOM 2764 C C . GLN A 1 358 ? -1.052 0.568 -22.046 1.00 73.19 358 GLN A C 1
ATOM 2766 O O . GLN A 1 358 ? -2.115 0.948 -22.591 1.00 73.19 358 GLN A O 1
#

InterPro domains:
  IPR001678 SAM-dependent methyltransferase RsmB-F/NOP2-type domain [PS51686] (112-358)
  IPR015947 PUA-like superfamily [SSF88697] (80-156)
  IPR018314 RsmB/NOL1/NOP2-like, conserved site [PS01153] (280-291)
  IPR023267 RNA (C5-cytosine) methyltransferase [PR02008] (209-219)
  IPR023267 RNA (C5-cytosine) methyltransferase [PR02008] (281-293)
  IPR023267 RNA (C5-cytosine) methyltransferase [PR02008] (324-340)
  IPR023267 RNA (C5-cytosine) methyltransferase [PTHR22807] (12-357)
  IPR029063 S-adenosyl-L-methionine-dependent methyltransferase superfamily [G3DSA:3.40.50.150] (157-358)
  IPR029063 S-adenosyl-L-methionine-dependent methyltransferase superfamily [SSF53335] (177-352)
  IPR049560 SAM-dependent methyltransferase RsmB-F/NOP2-type, catalytic core [PF01189] (199-357)

Foldseek 3Di:
DPPPPVLVVLQAFDQKWKKFWLCLVDAPVRVQVLVQVVQVVLQVQAPDDRWHWDDDPPDRRMIITGKDAQDDDDFDPKEWEFEPVQLQVLSQPDFAALVRTQEIQAWDAFFDKHWYKYDLVVPRHRHDHRDDDDDIDTFAMWTAHGGSCVSRPPDPPDPPDPDGRTGGHYTSMGHHDDPPRQLQTIDGDDPVLLVLLVVLQAEAAFAEEEQQQFPPPSLVSVCSSHSLHHAYEYEHQDPVRLVNNVVSCVSPVRDRYDYDHDDLLCCVPDPDPPADPQFGLEYEDAFDAQLQQDPNPSDGDDPVVRVVRLVVVLSNPDGSHHQVHYYDYDYNHPDCSNPVVSVVVCCVVCVSDDDDDD

Organism: NCBI:txid68888

Solvent-accessible surface area (backbone atoms only — not comparable to full-atom values): 19925 Å² total; per-residue (Å²): 135,85,67,70,65,56,62,56,54,35,49,37,50,68,54,62,50,34,33,37,48,37,66,92,78,39,55,66,68,60,50,50,52,53,50,51,54,52,44,56,62,62,36,77,67,27,76,58,83,74,61,56,78,43,73,41,95,82,50,87,49,33,42,37,32,45,34,51,67,82,51,93,72,91,77,45,96,37,38,34,34,20,38,59,70,44,38,42,41,34,50,53,22,41,57,43,39,58,92,35,56,30,31,21,32,48,92,58,44,56,72,37,70,28,19,37,27,24,37,64,72,68,75,78,48,80,63,37,63,50,75,79,84,69,63,63,45,80,49,30,33,25,33,23,60,41,41,50,65,77,74,66,50,98,68,91,73,81,75,81,68,91,58,42,31,29,41,59,28,34,49,27,39,47,34,68,70,56,86,95,74,36,57,74,45,34,44,85,41,56,64,74,59,53,46,52,38,61,75,60,57,60,52,63,62,41,43,33,37,26,41,54,26,54,55,24,72,50,52,54,43,41,34,58,67,16,73,48,38,44,38,34,43,30,31,30,72,49,67,71,39,46,52,46,20,53,51,50,36,59,47,61,67,59,75,24,65,45,82,45,79,43,61,69,68,50,34,91,85,66,50,63,88,88,53,60,91,71,37,22,50,29,36,37,37,50,45,77,56,66,42,71,57,44,62,39,40,80,73,79,76,54,69,71,64,48,67,48,29,42,65,52,42,60,55,54,68,62,85,57,51,26,91,94,37,50,75,41,80,45,69,50,46,73,51,54,61,63,44,64,49,40,52,61,47,46,51,68,76,38,75,88,56,78,91,76,90,132

Mean predicted aligned error: 5.16 Å

Nearest PDB structures (foldseek):
  5wws-assembly2_B  TM=9.507E-01  e=2.812E-42  Homo sapiens
  5wwr-assembly2_B  TM=9.475E-01  e=3.280E-41  Homo sapiens
  5wws-assembly1_A  TM=9.365E-01  e=3.943E-41  Homo sapiens
  5wwq-assembly2_B  TM=9.252E-01  e=2.992E-40  Homo sapiens
  5wwq-assembly1_A  TM=9.299E-01  e=2.342E-38  Homo sapiens